Protein 3BT3 (pdb70)

Nearest PDB structures (foldseek):
  3bt3-assembly1_B  TM=1.001E+00  e=2.985E-26  Lachnoclostridium phytofermentans ISDg
  3itw-assembly1_A-2  TM=7.190E-01  e=1.867E-06  Micromonospora sp. ML1
  2zw7-assembly1_B  TM=7.131E-01  e=2.865E-06  Streptomyces verticillus
  3itw-assembly1_B-2  TM=6.360E-01  e=2.535E-06  Micromonospora sp. ML1
  4hc5-assembly2_C  TM=7.474E-01  e=3.311E-05  Sphaerobacter thermophilus DSM 20745

Radius of gyration: 18.25 Å; Cα contacts (8 Å, |Δi|>4): 633; chains: 2; bounding box: 38×46×47 Å

Organism: Lachnoclostridium phytofermentans (strain ATCC 700394 / DSM 18823 / ISDg) (NCBI:txid357809)

Solvent-accessible surface area: 12486 Å² total; per-residue (Å²): 38,183,50,8,59,1,112,23,8,2,4,11,0,38,0,11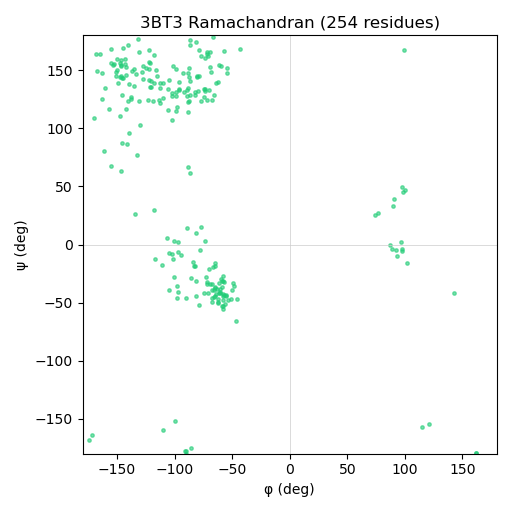1,45,0,41,95,0,12,114,13,0,73,108,14,0,15,7,29,17,82,33,100,43,118,39,147,139,39,81,0,52,62,0,20,0,10,16,33,68,66,120,59,25,124,65,140,113,28,94,0,0,14,0,25,82,20,125,32,41,194,35,35,2,1,9,0,46,3,86,22,0,81,30,0,32,132,56,0,82,113,61,61,43,106,99,13,46,114,42,102,84,30,130,126,34,1,79,3,0,31,0,35,3,40,25,40,0,47,0,46,0,16,44,75,153,39,169,50,6,74,6,112,28,7,2,3,12,0,34,0,127,64,4,67,85,1,14,103,11,0,73,101,15,0,15,8,30,19,76,30,90,42,121,55,154,131,35,111,4,62,60,0,18,0,13,11,29,79,65,122,84,30,126,68,151,94,36,78,0,0,13,0,24,98,22,120,32,45,197,34,37,1,1,10,0,52,1,75,22,0,80,29,0,39,132,52,0,89,119,62,52,43,107,101,19,43,116,42,99,90,30,134,129,34,2,73,2,0,28,0,35,3,52,28,38,0,49,0,39,0,17,42,82,139

Sequence (258 aa):
ERGYVVRENGPVYFTKDMDKTVKWFEEILGWSGDIVARDDEGFGDYGCVFDYPS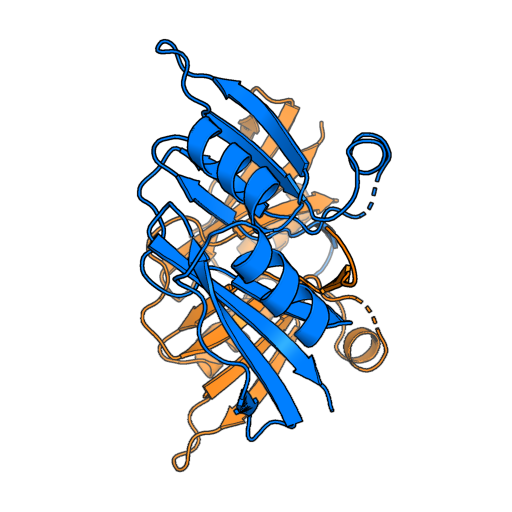EVAVAHPFRGFHLFKGEPIKGVAGFMMIEGIDALHKYVKENGWDQISDIYTQPWGARECSITTTDGCILRFFESIERGYVVRENGPVYFTKDMDKTVKWFEEILGWSGDIVARDDEGFGDYGCVFDYPSEVAVAHPFRGFHLFKGEPIKGVAGFMMIEGIDALHKYVKENGWDQISDIYTQPWGARECSITTTDGCILRFFESI

Secondary structure (DSSP, 8-state):
--S-EEEE-PPEEEES-HHHHHHHHHHTT--EEEEEEE-TTS-EEEEEEESS-TTTTS-----SEEEEESPPPSSEEEEEEEE-HHHHHHHHHHTT---BPPPEEETTTEEEEEEE-TTS-EEEEEEE-/--S-EEEE-PPEEEES-HHHHHHHHHHHS--EEEEEEE-TTS-EEEEEEESS-HHHHH-----SEEEEESPPPSSEEEEEEEE-HHHHHHHHHHTT---BPPPEEETTTEEEEEEE-TT--EEEEEEE-

B-factor: mean 38.3, std 13.59, range [4.79, 99.47]

CATH classification: 3.30.1900.10 (+1 more: 3.30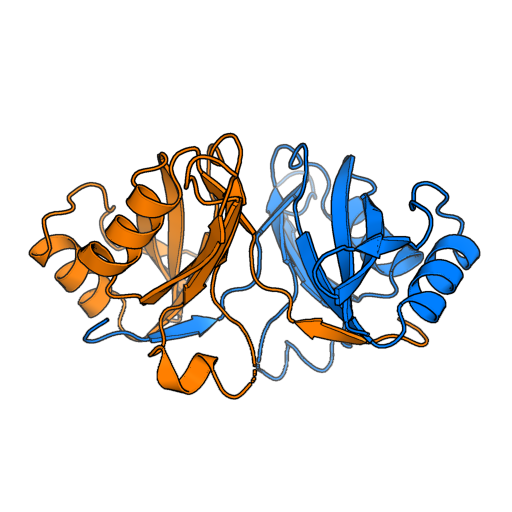.720.110)

Foldseek 3Di:
DPPDDDPDDAFEWEDQAVVVQQVQCCLQQVKHWDADDADPVGGGQWIWIDRDDPVEPVPDPDHTYIYGYDQGDAEAREDDEDDPQVVNVCSNVVSPADQKADWADDPVAWIWIWGQGPRGHIYIYIYGD/DPPDDDQADEFEWEDQAVVQQQCQCCLQQNWHWDQDDADPVGGGAKIWIGRDDPVDVVDDYDHTYIYHYDQGDAEAREEEEDDPVVVRVVRNVVSPDDQKADWDADPVAWIWIWGQGPSGYIYIYIYGD

InterPro domains:
  IPR000335 Bleomycin resistance protein [cd08349] (144-262)
  IPR009057 Homedomain-like superfamily [SSF46689] (7-56)
  IPR009057 Homedomain-like superfamily [SSF46689] (58-109)
  IPR018060 AraC-like, DNA binding HTH domain [PF12833] (30-105)
  IPR018060 AraC-like, DNA binding HTH domain [PS01124] (8-106)
  IPR018060 AraC-like, DNA binding HTH domain [SM00342] (21-104)
  IPR018062 HTH domain AraC-type, conserved site [PS00041] (58-100)
  IPR020449 Transcription regulator HTH, AraC- type, HTH domain [PR00032] (73-88)
  IPR020449 Transcription regulator HTH, AraC- type, HTH domain [PR00032] (88-104)
  IPR029068 Glyoxalase/Bleomycin resistance protein/Dihydroxybiphenyl dioxygenase [SSF54593] (143-262)
  IPR037523 Vicinal oxygen chelate (VOC), core domain [PS51819] (140-263)
  IPR049459 Bleomycin resistance protein domain [PF21629] (143-205)
  IPR050959 Multiple antibiotic resistance protein MarA-like [PTHR47504] (1-138)

Structure (mmCIF, N/CA/C/O backbone):
data_3BT3
#
_entry.id   3BT3
#
_cell.length_a   86.410
_cell.length_b   87.100
_cell.length_c   50.700
_cell.angle_alpha   90.00
_cell.angle_beta   90.00
_cell.angle_gamma   90.00
#
_symmetry.space_group_name_H-M   'P 21 21 2'
#
loop_
_entity.id
_entity.type
_entity.pdbx_description
1 polymer 'Glyoxalase-related enzyme, AraC type'
2 water water
#
loop_
_atom_site.group_PDB
_atom_site.id
_atom_site.type_symbol
_atom_site.label_atom_id
_atom_site.label_alt_id
_atom_site.label_comp_id
_atom_site.label_asym_id
_atom_site.label_entity_id
_atom_site.label_seq_id
_atom_site.pdbx_PDB_ins_code
_atom_site.Cartn_x
_atom_site.Cartn_y
_atom_site.Cartn_z
_atom_site.occupancy
_atom_site.B_iso_or_equiv
_atom_site.auth_seq_id
_atom_site.auth_comp_id
_atom_site.auth_asym_id
_atom_site.auth_atom_id
_atom_site.pdbx_PDB_model_num
ATOM 1 N N . GLU A 1 15 ? 29.270 -10.487 -12.544 1.00 63.03 134 GLU A N 1
ATOM 2 C CA . GLU A 1 15 ? 29.075 -9.988 -13.939 1.00 62.92 134 GLU A CA 1
ATOM 3 C C . GLU A 1 15 ? 29.767 -10.917 -14.916 1.00 63.53 134 GLU A C 1
ATOM 4 O O . GLU A 1 15 ? 30.074 -12.073 -14.600 1.00 65.36 134 GLU A O 1
ATOM 10 N N . ARG A 1 16 ? 30.009 -10.393 -16.109 1.00 61.77 135 ARG A N 1
ATOM 11 C CA . ARG A 1 16 ? 30.699 -11.135 -17.143 1.00 59.11 135 ARG A CA 1
ATOM 12 C C . ARG A 1 16 ? 31.002 -10.141 -18.239 1.00 56.72 135 ARG A C 1
ATOM 13 O O . ARG A 1 16 ? 30.099 -9.657 -18.920 1.00 55.76 135 ARG A O 1
ATOM 21 N N . GLY A 1 17 ? 32.279 -9.812 -18.372 1.00 53.85 136 GLY A N 1
ATOM 22 C CA . GLY A 1 17 ? 32.693 -8.877 -19.392 1.00 50.15 136 GLY A CA 1
ATOM 23 C C . GLY A 1 17 ? 32.863 -7.461 -18.887 1.00 47.97 136 GLY A C 1
ATOM 24 O O . GLY A 1 17 ? 33.312 -6.600 -19.644 1.00 48.66 136 GLY A O 1
ATOM 25 N N . TYR A 1 18 ? 32.519 -7.200 -17.627 1.00 42.96 137 TYR A N 1
ATOM 26 C CA . TYR A 1 18 ? 32.662 -5.845 -17.103 1.00 39.10 137 TYR A CA 1
ATOM 27 C C . TYR A 1 18 ? 32.924 -5.762 -15.596 1.00 37.94 137 TYR A C 1
ATOM 28 O O . TYR A 1 18 ? 32.450 -6.590 -14.823 1.00 37.24 137 TYR A O 1
ATOM 37 N N . VAL A 1 19 ? 33.669 -4.736 -15.190 1.00 36.56 138 VAL A N 1
ATOM 38 C CA . VAL A 1 19 ? 34.001 -4.532 -13.785 1.00 36.28 138 VAL A CA 1
ATOM 39 C C . VAL A 1 19 ? 33.665 -3.123 -13.347 1.00 34.48 138 VAL A C 1
ATOM 40 O O . VAL A 1 19 ? 33.747 -2.184 -14.137 1.00 33.59 138 VAL A O 1
ATOM 44 N N . VAL A 1 20 ? 33.293 -2.976 -12.083 1.00 33.06 139 VAL A N 1
ATOM 45 C CA . VAL A 1 20 ? 32.979 -1.662 -11.557 1.00 32.30 139 VAL A CA 1
ATOM 46 C C . VAL A 1 20 ? 34.281 -1.073 -11.045 1.00 34.02 139 VAL A C 1
ATOM 47 O O . VAL A 1 20 ? 34.873 -1.590 -10.103 1.00 35.74 139 VAL A O 1
ATOM 51 N N . ARG A 1 21 ? 34.741 -0.003 -11.677 1.00 36.15 140 ARG A N 1
ATOM 52 C CA . ARG A 1 21 ? 35.984 0.627 -11.265 1.00 38.37 140 ARG A CA 1
ATOM 53 C C . ARG A 1 21 ? 35.779 1.561 -10.079 1.00 38.37 140 ARG A C 1
ATOM 54 O O . ARG A 1 21 ? 36.562 1.547 -9.129 1.00 39.27 140 ARG A O 1
ATOM 62 N N . GLU A 1 22 ? 34.729 2.373 -10.129 1.00 36.93 141 GLU A N 1
ATOM 63 C CA . GLU A 1 22 ? 34.447 3.304 -9.043 1.00 35.18 141 GLU A CA 1
ATOM 64 C C . GLU A 1 22 ? 32.960 3.402 -8.811 1.00 33.58 141 GLU A C 1
ATOM 65 O O . GLU A 1 22 ? 32.168 3.193 -9.729 1.00 32.50 141 GLU A O 1
ATOM 71 N N . ASN A 1 23 ? 32.581 3.725 -7.580 1.00 31.61 142 ASN A N 1
ATOM 72 C CA . ASN A 1 23 ? 31.177 3.851 -7.245 1.00 31.31 142 ASN A CA 1
ATOM 73 C C . ASN A 1 23 ? 30.957 4.766 -6.062 1.00 30.09 142 ASN A C 1
ATOM 74 O O . ASN A 1 23 ? 30.550 4.317 -5.003 1.00 31.34 142 ASN A O 1
ATOM 79 N N . GLY A 1 24 ? 31.229 6.053 -6.246 1.00 30.46 143 GLY A N 1
ATOM 80 C CA . GLY A 1 24 ? 31.032 7.008 -5.174 1.00 27.40 143 GLY A CA 1
ATOM 81 C C . GLY A 1 24 ? 29.570 7.400 -5.080 1.00 26.72 143 GLY A C 1
ATOM 82 O O . GLY A 1 24 ? 28.890 7.484 -6.098 1.00 27.85 143 GLY A O 1
ATOM 83 N N . PRO A 1 25 ? 29.048 7.636 -3.870 1.00 25.65 144 PRO A N 1
ATOM 84 C CA . PRO A 1 25 ? 27.646 8.021 -3.679 1.00 24.75 144 PRO A CA 1
ATOM 85 C C . PRO A 1 25 ? 27.272 9.335 -4.362 1.00 24.90 144 PRO A C 1
ATOM 86 O O . PRO A 1 25 ? 28.133 10.186 -4.601 1.00 24.90 144 PRO A O 1
ATOM 90 N N . VAL A 1 26 ? 25.988 9.483 -4.689 1.00 23.49 145 VAL A N 1
ATOM 91 C CA . VAL A 1 26 ? 25.496 10.698 -5.331 1.00 25.13 145 VAL A CA 1
ATOM 92 C C . VAL A 1 26 ? 24.861 11.641 -4.316 1.00 26.12 145 VAL A C 1
ATOM 93 O O . VAL A 1 26 ? 24.324 11.204 -3.300 1.00 29.64 145 VAL A O 1
ATOM 97 N N . TYR A 1 27 ? 24.913 12.935 -4.602 1.00 24.67 146 TYR A N 1
ATOM 98 C CA . TYR A 1 27 ? 24.366 13.947 -3.701 1.00 24.74 146 TYR A CA 1
ATOM 99 C C . TYR A 1 27 ? 23.786 15.099 -4.537 1.00 24.98 146 TYR A C 1
ATOM 100 O O . TYR A 1 27 ? 24.461 15.636 -5.410 1.00 26.63 146 TYR A O 1
ATOM 109 N N . PHE A 1 28 ? 22.544 15.483 -4.284 1.00 23.69 147 PHE A N 1
ATOM 110 C CA . PHE A 1 28 ? 21.951 16.557 -5.072 1.00 25.31 147 PHE A CA 1
ATOM 111 C C . PHE A 1 28 ? 21.863 17.889 -4.343 1.00 24.01 147 PHE A C 1
ATOM 112 O O . PHE A 1 28 ? 21.578 17.935 -3.156 1.00 26.45 147 PHE A O 1
ATOM 120 N N . THR A 1 29 ? 22.115 18.976 -5.063 1.00 24.03 148 THR A N 1
ATOM 121 C CA . THR A 1 29 ? 22.073 20.304 -4.459 1.00 26.09 148 THR A CA 1
ATOM 122 C C . THR A 1 29 ? 21.617 21.405 -5.408 1.00 25.72 148 THR A C 1
ATOM 123 O O . THR A 1 29 ? 21.940 21.385 -6.595 1.00 27.13 148 THR A O 1
ATOM 127 N N . LYS A 1 30 ? 20.876 22.369 -4.863 1.00 28.85 149 LYS A N 1
ATOM 128 C CA . LYS A 1 30 ? 20.383 23.517 -5.629 1.00 30.20 149 LYS A CA 1
ATOM 129 C C . LYS A 1 30 ? 21.439 24.625 -5.734 1.00 28.26 149 LYS A C 1
ATOM 130 O O . LYS A 1 30 ? 21.341 25.491 -6.594 1.00 28.81 149 LYS A O 1
ATOM 136 N N . ASP A 1 31 ? 22.437 24.595 -4.851 1.00 27.70 150 ASP A N 1
ATOM 137 C CA . ASP A 1 31 ? 23.518 25.579 -4.865 1.00 27.27 150 ASP A CA 1
ATOM 138 C C . ASP A 1 31 ? 24.826 24.899 -4.434 1.00 25.99 150 ASP A C 1
ATOM 139 O O . ASP A 1 31 ? 25.202 24.902 -3.263 1.00 27.39 150 ASP A O 1
ATOM 144 N N . MET A 1 32 ? 25.515 24.332 -5.418 1.00 27.13 151 MET A N 1
ATOM 145 C CA . MET A 1 32 ? 26.761 23.589 -5.222 1.00 26.01 151 MET A CA 1
ATOM 146 C C . MET A 1 32 ? 27.850 24.296 -4.408 1.00 26.52 151 MET A C 1
ATOM 147 O O . MET A 1 32 ? 28.447 23.694 -3.511 1.00 27.97 151 MET A O 1
ATOM 152 N N . ASP A 1 33 ? 28.122 25.559 -4.720 1.00 26.26 152 ASP A N 1
ATOM 153 C CA . ASP A 1 33 ? 29.130 26.314 -3.993 1.00 26.39 152 ASP A CA 1
ATOM 154 C C . ASP A 1 33 ? 28.887 26.308 -2.489 1.00 28.21 152 ASP A C 1
ATOM 155 O O . ASP A 1 33 ? 29.810 26.050 -1.710 1.00 28.03 152 ASP A O 1
ATOM 160 N N . LYS A 1 34 ? 27.649 26.579 -2.077 1.00 27.98 153 LYS A N 1
ATOM 161 C CA . LYS A 1 34 ? 27.327 26.596 -0.652 1.00 29.18 153 LYS A CA 1
ATOM 162 C C . LYS A 1 34 ? 27.529 25.207 -0.033 1.00 27.92 153 LYS A C 1
ATOM 163 O O . LYS A 1 34 ? 28.004 25.092 1.099 1.00 26.92 153 LYS A O 1
ATOM 169 N N . THR A 1 35 ? 27.170 24.163 -0.782 1.00 25.51 154 THR A N 1
ATOM 170 C CA . THR A 1 35 ? 27.317 22.784 -0.321 1.00 24.91 154 THR A CA 1
ATOM 171 C C . THR A 1 35 ? 28.788 22.440 -0.140 1.00 25.21 154 THR A C 1
ATOM 172 O O . THR A 1 35 ? 29.181 21.849 0.861 1.00 25.92 154 THR A O 1
ATOM 176 N N . VAL A 1 36 ? 29.597 22.836 -1.112 1.00 25.35 155 VAL A N 1
ATOM 177 C CA . VAL A 1 36 ? 31.031 22.589 -1.063 1.00 25.79 155 VAL A CA 1
ATOM 178 C C . VAL A 1 36 ? 31.696 23.347 0.092 1.00 26.95 155 VAL A C 1
ATOM 179 O O . VAL A 1 36 ? 32.617 22.830 0.726 1.00 26.80 155 VAL A O 1
ATOM 183 N N . LYS A 1 37 ? 31.237 24.567 0.360 1.00 27.63 156 LYS A N 1
ATOM 184 C CA . LYS A 1 37 ? 31.813 25.367 1.436 1.00 28.37 156 LYS A CA 1
ATOM 185 C C . LYS A 1 37 ? 31.488 24.718 2.769 1.00 27.50 156 LYS A C 1
ATOM 186 O O . LYS A 1 37 ? 32.290 24.745 3.703 1.00 27.58 156 LYS A O 1
ATOM 192 N N . TRP A 1 38 ? 30.313 24.108 2.841 1.00 26.51 157 TRP A N 1
ATOM 193 C CA . TRP A 1 38 ? 29.891 23.450 4.059 1.00 26.49 157 TRP A CA 1
ATOM 194 C C . TRP A 1 38 ? 30.786 22.232 4.309 1.00 27.64 157 TRP A C 1
ATOM 195 O O . TRP A 1 38 ? 31.327 22.063 5.410 1.00 26.31 157 TRP A O 1
ATOM 206 N N . PHE A 1 39 ? 30.955 21.397 3.286 1.00 24.81 158 PHE A N 1
ATOM 207 C CA . PHE A 1 39 ? 31.790 20.221 3.431 1.00 25.58 158 PHE A CA 1
ATOM 208 C C . PHE A 1 39 ? 33.199 20.618 3.841 1.00 28.49 158 PHE A C 1
ATOM 209 O O . PHE A 1 39 ? 33.885 19.869 4.535 1.00 29.43 158 PHE A O 1
ATOM 217 N N . GLU A 1 40 ? 33.633 21.796 3.402 1.00 31.89 159 GLU A N 1
ATOM 218 C CA . GLU A 1 40 ? 34.972 22.283 3.727 1.00 33.74 159 GLU A CA 1
ATOM 219 C C . GLU A 1 40 ? 35.055 22.862 5.142 1.00 34.01 159 GLU A C 1
ATOM 220 O O . GLU A 1 40 ? 35.917 22.473 5.937 1.00 35.23 159 GLU A O 1
ATOM 226 N N . GLU A 1 41 ? 34.149 23.776 5.459 1.00 34.09 160 GLU A N 1
ATOM 227 C CA . GLU A 1 41 ? 34.162 24.432 6.759 1.00 36.28 160 GLU A CA 1
ATOM 228 C C . GLU A 1 41 ? 33.742 23.600 7.954 1.00 35.49 160 GLU A C 1
ATOM 229 O O . GLU A 1 41 ? 34.268 23.787 9.045 1.00 34.99 160 GLU A O 1
ATOM 235 N N . ILE A 1 42 ? 32.802 22.685 7.762 1.00 34.87 161 ILE A N 1
ATOM 236 C CA . ILE A 1 42 ? 32.325 21.887 8.873 1.00 32.31 161 ILE A CA 1
ATOM 237 C C . ILE A 1 42 ? 32.950 20.508 9.011 1.00 33.91 161 ILE A C 1
ATOM 238 O O . ILE A 1 42 ? 33.329 20.109 10.114 1.00 35.56 161 ILE A O 1
ATOM 243 N N . LEU A 1 43 ? 33.064 19.772 7.913 1.00 32.13 162 LEU A N 1
ATOM 244 C CA . LEU A 1 43 ? 33.637 18.439 7.989 1.00 28.87 162 LEU A CA 1
ATOM 245 C C . LEU A 1 43 ? 35.126 18.395 7.680 1.00 29.18 162 LEU A C 1
ATOM 246 O O . LEU A 1 43 ? 35.770 17.363 7.866 1.00 27.86 162 LEU A O 1
ATOM 251 N N . GLY A 1 44 ? 35.675 19.508 7.201 1.00 27.79 163 GLY A N 1
ATOM 252 C CA . GLY A 1 44 ? 37.091 19.538 6.879 1.00 26.46 163 GLY A CA 1
ATOM 253 C C . GLY A 1 44 ? 37.448 18.785 5.607 1.00 26.70 163 GLY A C 1
ATOM 254 O O . GLY A 1 44 ? 38.576 18.323 5.449 1.00 26.80 163 GLY A O 1
ATOM 255 N N . TRP A 1 45 ? 36.487 18.653 4.700 1.00 24.89 164 TRP A N 1
ATOM 256 C CA . TRP A 1 45 ? 36.715 17.970 3.431 1.00 26.06 164 TRP A CA 1
ATOM 257 C C . TRP A 1 45 ? 37.196 18.956 2.358 1.00 27.13 164 TRP A C 1
ATOM 258 O O . TRP A 1 45 ? 37.345 20.146 2.613 1.00 27.25 164 TRP A O 1
ATOM 269 N N . SER A 1 46 ? 37.435 18.450 1.156 1.00 29.21 165 SER A N 1
ATOM 270 C CA . SER A 1 46 ? 37.873 19.285 0.050 1.00 31.54 165 SER A CA 1
ATOM 271 C C . SER A 1 46 ? 36.884 19.138 -1.087 1.00 33.12 165 SER A C 1
ATOM 272 O O . SER A 1 46 ? 36.174 18.140 -1.171 1.00 34.28 165 SER A O 1
ATOM 275 N N . GLY A 1 47 ? 36.826 20.129 -1.962 1.00 33.46 166 GLY A N 1
ATOM 276 C CA . GLY A 1 47 ? 35.888 20.037 -3.057 1.00 36.25 166 GLY A CA 1
ATOM 277 C C . GLY A 1 47 ? 36.274 20.851 -4.264 1.00 36.50 166 GLY A C 1
ATOM 278 O O . GLY A 1 47 ? 37.177 21.682 -4.210 1.00 35.60 166 GLY A O 1
ATOM 279 N N . ASP A 1 48 ? 35.582 20.605 -5.364 1.00 38.30 167 ASP A N 1
ATOM 280 C CA . ASP A 1 48 ? 35.851 21.328 -6.588 1.00 40.94 167 ASP A CA 1
ATOM 281 C C . ASP A 1 48 ? 34.661 21.222 -7.515 1.00 39.99 167 ASP A C 1
ATOM 282 O O . ASP A 1 48 ? 34.080 20.152 -7.685 1.00 41.14 167 ASP A O 1
ATOM 287 N N . ILE A 1 49 ? 34.289 22.352 -8.096 1.00 39.02 168 ILE A N 1
ATOM 288 C CA . ILE A 1 49 ? 33.172 22.399 -9.015 1.00 37.59 168 ILE A CA 1
ATOM 289 C C . ILE A 1 49 ? 33.743 22.339 -10.426 1.00 37.06 168 ILE A C 1
ATOM 290 O O . ILE A 1 49 ? 34.497 23.209 -10.844 1.00 36.49 168 ILE A O 1
ATOM 295 N N . VAL A 1 50 ? 33.377 21.292 -11.153 1.00 38.02 169 VAL A N 1
ATOM 296 C CA . VAL A 1 50 ? 33.878 21.058 -12.501 1.00 37.57 169 VAL A CA 1
ATOM 297 C C . VAL A 1 50 ? 33.138 21.752 -13.637 1.00 38.09 169 VAL A C 1
ATOM 298 O O . VAL A 1 50 ? 33.732 22.060 -14.669 1.00 39.52 169 VAL A O 1
ATOM 302 N N . ALA A 1 51 ? 31.849 22.007 -13.457 1.00 38.30 170 ALA A N 1
ATOM 303 C CA . ALA A 1 51 ? 31.067 22.659 -14.501 1.00 37.79 170 ALA A CA 1
ATOM 304 C C . ALA A 1 51 ? 29.937 23.512 -13.928 1.00 38.05 170 ALA A C 1
ATOM 305 O O . ALA A 1 51 ? 29.263 23.110 -12.983 1.00 37.46 170 ALA A O 1
ATOM 307 N N . ARG A 1 52 ? 29.730 24.690 -14.510 1.00 38.96 171 ARG A N 1
ATOM 308 C CA . ARG A 1 52 ? 28.675 25.600 -14.060 1.00 41.01 171 ARG A CA 1
ATOM 309 C C . ARG A 1 52 ? 27.638 25.856 -15.158 1.00 41.18 171 ARG A C 1
ATOM 310 O O . ARG A 1 52 ? 27.893 25.585 -16.329 1.00 42.20 171 ARG A O 1
ATOM 318 N N . ASP A 1 53 ? 26.469 26.370 -14.774 1.00 42.82 172 ASP A N 1
ATOM 319 C CA . ASP A 1 53 ? 25.411 26.680 -15.733 1.00 43.03 172 ASP A CA 1
ATOM 320 C C . ASP A 1 53 ? 25.565 28.116 -16.230 1.00 44.83 172 ASP A C 1
ATOM 321 O O . ASP A 1 53 ? 26.508 28.809 -15.854 1.00 43.78 172 ASP A O 1
ATOM 326 N N . ASP A 1 54 ? 24.644 28.568 -17.073 1.00 47.57 173 ASP A N 1
ATOM 327 C CA . ASP A 1 54 ? 24.738 29.919 -17.608 1.00 50.64 173 ASP A CA 1
ATOM 328 C C . ASP A 1 54 ? 24.596 31.004 -16.543 1.00 50.57 173 ASP A C 1
ATOM 329 O O . ASP A 1 54 ? 25.001 32.147 -16.753 1.00 50.31 173 ASP A O 1
ATOM 334 N N . GLU A 1 55 ? 24.048 30.640 -15.390 1.00 50.26 174 GLU A N 1
ATOM 335 C CA . GLU A 1 55 ? 23.863 31.596 -14.311 1.00 49.31 174 GLU A CA 1
ATOM 336 C C . GLU A 1 55 ? 24.978 31.561 -13.259 1.00 48.07 174 GLU A C 1
ATOM 337 O O . GLU A 1 55 ? 24.932 32.293 -12.273 1.00 48.28 174 GLU A O 1
ATOM 343 N N . GLY A 1 56 ? 25.982 30.715 -13.478 1.00 46.29 175 GLY A N 1
ATOM 344 C CA . GLY A 1 56 ? 27.105 30.636 -12.555 1.00 44.31 175 GLY A CA 1
ATOM 345 C C . GLY A 1 56 ? 27.096 29.537 -11.502 1.00 42.89 175 GLY A C 1
ATOM 346 O O . GLY A 1 56 ? 28.059 29.384 -10.753 1.00 43.02 175 GLY A O 1
ATOM 347 N N . PHE A 1 57 ? 26.019 28.765 -11.438 1.00 39.55 176 PHE A N 1
ATOM 348 C CA . PHE A 1 57 ? 25.909 27.694 -10.456 1.00 37.72 176 PHE A CA 1
ATOM 349 C C . PHE A 1 57 ? 26.512 26.380 -10.946 1.00 35.91 176 PHE A C 1
ATOM 350 O O . PHE A 1 57 ? 26.549 26.107 -12.142 1.00 34.78 176 PHE A O 1
ATOM 358 N N . GLY A 1 58 ? 26.986 25.566 -10.015 1.00 33.63 177 GLY A N 1
ATOM 359 C CA . GLY A 1 58 ? 27.579 24.299 -10.395 1.00 32.18 177 GLY A CA 1
ATOM 360 C C . GLY A 1 58 ? 26.588 23.245 -10.844 1.00 31.33 177 GLY A C 1
ATOM 361 O O . GLY A 1 58 ? 25.561 23.053 -10.204 1.00 31.75 177 GLY A O 1
ATOM 362 N N . ASP A 1 59 ? 26.888 22.574 -11.956 1.00 31.36 178 ASP A N 1
ATOM 363 C CA . ASP A 1 59 ? 26.037 21.499 -12.472 1.00 32.26 178 ASP A CA 1
ATOM 364 C C . ASP A 1 59 ? 26.637 20.185 -12.001 1.00 30.84 178 ASP A C 1
ATOM 365 O O . ASP A 1 59 ? 25.926 19.232 -11.704 1.00 32.30 178 ASP A O 1
ATOM 370 N N . TYR A 1 60 ? 27.962 20.145 -11.954 1.00 28.67 179 TYR A N 1
ATOM 371 C CA . TYR A 1 60 ? 28.661 18.948 -11.538 1.00 27.06 179 TYR A CA 1
ATOM 372 C C . TYR A 1 60 ? 29.914 19.273 -10.752 1.00 26.23 179 TYR A C 1
ATOM 373 O O . TYR A 1 60 ? 30.623 20.239 -11.054 1.00 27.31 179 TYR A O 1
ATOM 382 N N . GLY A 1 61 ? 30.181 18.450 -9.747 1.00 22.58 180 GLY A N 1
ATOM 383 C CA . GLY A 1 61 ? 31.353 18.643 -8.924 1.00 22.41 180 GLY A CA 1
ATOM 384 C C . GLY A 1 61 ? 31.476 17.496 -7.947 1.00 23.53 180 GLY A C 1
ATOM 385 O O . GLY A 1 61 ? 30.792 16.479 -8.088 1.00 23.43 180 GLY A O 1
ATOM 386 N N . CYS A 1 62 ? 32.349 17.636 -6.958 1.00 22.87 181 CYS A N 1
ATOM 387 C CA . CYS A 1 62 ? 32.474 16.581 -5.984 1.00 27.43 181 CYS A CA 1
ATOM 388 C C . CYS A 1 62 ? 33.215 17.027 -4.754 1.00 26.94 181 CYS A C 1
ATOM 389 O O . CYS A 1 62 ? 33.866 18.071 -4.753 1.00 28.24 181 CYS A O 1
ATOM 392 N N . VAL A 1 63 ? 33.076 16.237 -3.697 1.00 25.76 182 VAL A N 1
ATOM 393 C CA . VAL A 1 63 ? 33.746 16.493 -2.438 1.00 26.86 182 VAL A CA 1
ATOM 394 C C . VAL A 1 63 ? 34.357 15.178 -1.968 1.00 28.41 182 VAL A C 1
ATOM 395 O O . VAL A 1 63 ? 33.815 14.106 -2.214 1.00 28.76 182 VAL A O 1
ATOM 399 N N . PHE A 1 64 ? 35.500 15.265 -1.306 1.00 30.55 183 PHE A N 1
ATOM 400 C CA . PHE A 1 64 ? 36.186 14.086 -0.819 1.00 32.44 183 PHE A CA 1
ATOM 401 C C . PHE A 1 64 ? 36.886 14.420 0.483 1.00 33.94 183 PHE A C 1
ATOM 402 O O . PHE A 1 64 ? 37.223 15.588 0.735 1.00 30.96 183 PHE A O 1
ATOM 410 N N . ASP A 1 65 ? 37.093 13.394 1.309 1.00 35.20 184 ASP A N 1
ATOM 411 C CA . ASP A 1 65 ? 37.726 13.575 2.605 1.00 38.66 184 ASP A CA 1
ATOM 412 C C . ASP A 1 65 ? 39.225 13.857 2.553 1.00 39.47 184 ASP A C 1
ATOM 413 O O . ASP A 1 65 ? 39.751 14.525 3.433 1.00 39.85 184 ASP A O 1
ATOM 418 N N . TYR A 1 66 ? 39.909 13.370 1.524 1.00 42.35 185 TYR A N 1
ATOM 419 C CA . TYR A 1 66 ? 41.349 13.607 1.388 1.00 46.50 185 TYR A CA 1
ATOM 420 C C . TYR A 1 66 ? 41.665 14.927 0.679 1.00 49.33 185 TYR A C 1
ATOM 421 O O . TYR A 1 66 ? 40.758 15.629 0.240 1.00 46.74 185 TYR A O 1
ATOM 430 N N . PRO A 1 67 ? 42.960 15.288 0.578 1.00 53.58 186 PRO A N 1
ATOM 431 C CA . PRO A 1 67 ? 43.384 16.532 -0.082 1.00 56.23 186 PRO A CA 1
ATOM 432 C C . PRO A 1 67 ? 43.217 16.463 -1.598 1.00 59.39 186 PRO A C 1
ATOM 433 O O . PRO A 1 67 ? 43.074 15.378 -2.161 1.00 58.04 186 PRO A O 1
ATOM 437 N N . SER A 1 68 ? 43.253 17.623 -2.250 1.00 63.91 187 SER A N 1
ATOM 438 C CA . SER A 1 68 ? 43.100 17.711 -3.704 1.00 68.93 187 SER A CA 1
ATOM 439 C C . SER A 1 68 ? 44.166 16.913 -4.456 1.00 71.88 187 SER A C 1
ATOM 440 O O . SER A 1 68 ? 43.911 16.395 -5.547 1.00 71.58 187 SER A O 1
ATOM 443 N N . GLU A 1 69 ? 45.357 16.828 -3.866 1.00 76.07 188 GLU A N 1
ATOM 444 C CA . GLU A 1 69 ? 46.479 16.095 -4.448 1.00 80.38 188 GLU A CA 1
ATOM 445 C C . GLU A 1 69 ? 46.044 14.703 -4.908 1.00 82.20 188 GLU A C 1
ATOM 446 O O . GLU A 1 69 ? 46.526 14.194 -5.924 1.00 83.06 188 GLU A O 1
ATOM 452 N N . VAL A 1 70 ? 45.133 14.092 -4.153 1.00 83.62 189 VAL A N 1
ATOM 453 C CA . VAL A 1 70 ? 44.611 12.771 -4.486 1.00 84.42 189 VAL A CA 1
ATOM 454 C C . VAL A 1 70 ? 43.196 12.934 -5.034 1.00 85.42 189 VAL A C 1
ATOM 455 O O . VAL A 1 70 ? 42.289 13.376 -4.327 1.00 85.65 189 VAL A O 1
ATOM 459 N N . ALA A 1 71 ? 43.030 12.567 -6.298 1.00 86.42 190 ALA A N 1
ATOM 460 C CA . ALA A 1 71 ? 41.766 12.662 -7.026 1.00 87.56 190 ALA A CA 1
ATOM 461 C C . ALA A 1 71 ? 42.240 13.071 -8.406 1.00 88.39 190 ALA A C 1
ATOM 462 O O . ALA A 1 71 ? 41.755 12.583 -9.429 1.00 88.89 190 ALA A O 1
ATOM 464 N N . VAL A 1 72 ? 43.208 13.984 -8.402 1.00 88.86 191 VAL A N 1
ATOM 465 C CA . VAL A 1 72 ? 43.831 14.479 -9.619 1.00 88.56 191 VAL A CA 1
ATOM 466 C C . VAL A 1 72 ? 44.907 13.447 -9.924 1.00 87.98 191 VAL A C 1
ATOM 467 O O . VAL A 1 72 ? 45.453 13.387 -11.024 1.00 88.03 191 VAL A O 1
ATOM 471 N N . ALA A 1 73 ? 45.191 12.632 -8.914 1.00 87.45 192 ALA A N 1
ATOM 472 C CA . ALA A 1 73 ? 46.179 11.571 -9.002 1.00 87.27 192 ALA A CA 1
ATOM 473 C C . ALA A 1 73 ? 45.553 10.308 -8.422 1.00 87.16 192 ALA A C 1
ATOM 474 O O . ALA A 1 73 ? 45.839 9.930 -7.288 1.00 87.71 192 ALA A O 1
ATOM 476 N N . HIS A 1 74 ? 44.687 9.672 -9.205 1.00 87.07 193 HIS A N 1
ATOM 477 C CA . HIS A 1 74 ? 44.004 8.451 -8.782 1.00 87.41 193 HIS A CA 1
ATOM 478 C C . HIS A 1 74 ? 44.938 7.473 -8.071 1.00 86.76 193 HIS A C 1
ATOM 479 O O . HIS A 1 74 ? 44.501 6.663 -7.251 1.00 86.08 193 HIS A O 1
ATOM 486 N N . PRO A 1 77 ? 39.714 4.443 -6.490 1.00 67.37 196 PRO A N 1
ATOM 487 C CA . PRO A 1 77 ? 40.327 5.422 -5.660 1.00 68.02 196 PRO A CA 1
ATOM 488 C C . PRO A 1 77 ? 39.634 6.813 -5.761 1.00 67.66 196 PRO A C 1
ATOM 489 O O . PRO A 1 77 ? 40.276 7.837 -5.929 1.00 67.59 196 PRO A O 1
ATOM 493 N N . PHE A 1 78 ? 38.281 6.785 -5.677 1.00 50.12 197 PHE A N 1
ATOM 494 C CA . PHE A 1 78 ? 37.326 7.949 -5.523 1.00 49.71 197 PHE A CA 1
ATOM 495 C C . PHE A 1 78 ? 36.251 7.377 -4.582 1.00 49.02 197 PHE A C 1
ATOM 496 O O . PHE A 1 78 ? 35.539 6.431 -4.921 1.00 47.79 197 PHE A O 1
ATOM 504 N N . ARG A 1 79 ? 36.161 7.971 -3.424 1.00 48.18 198 ARG A N 1
ATOM 505 C CA . ARG A 1 79 ? 35.229 7.582 -2.376 1.00 46.23 198 ARG A CA 1
ATOM 506 C C . ARG A 1 79 ? 34.508 8.768 -1.735 1.00 43.33 198 ARG A C 1
ATOM 507 O O . ARG A 1 79 ? 34.102 8.698 -0.580 1.00 43.38 198 ARG A O 1
ATOM 515 N N . GLY A 1 80 ? 34.359 9.859 -2.477 1.00 40.22 199 GLY A N 1
ATOM 516 C CA . GLY A 1 80 ? 33.658 11.010 -1.937 1.00 37.39 199 GLY A CA 1
ATOM 517 C C . GLY A 1 80 ? 32.232 11.033 -2.460 1.00 33.58 199 GLY A C 1
ATOM 518 O O . GLY A 1 80 ? 31.657 9.982 -2.747 1.00 34.93 199 GLY A O 1
ATOM 519 N N . PHE A 1 81 ? 31.652 12.222 -2.571 1.00 30.13 200 PHE A N 1
ATOM 520 C CA . PHE A 1 81 ? 30.297 12.360 -3.102 1.00 28.35 200 PHE A CA 1
ATOM 521 C C . PHE A 1 81 ? 30.346 13.075 -4.445 1.00 26.83 200 PHE A C 1
ATOM 522 O O . PHE A 1 81 ? 31.117 14.018 -4.624 1.00 26.35 200 PHE A O 1
ATOM 530 N N . HIS A 1 82 ? 29.548 12.609 -5.397 1.00 26.43 201 HIS A N 1
ATOM 531 C CA . HIS A 1 82 ? 29.455 13.271 -6.691 1.00 25.43 201 HIS A CA 1
ATOM 532 C C . HIS A 1 82 ? 28.345 14.279 -6.432 1.00 24.53 201 HIS A C 1
ATOM 533 O O . HIS A 1 82 ? 27.341 13.927 -5.825 1.00 24.68 201 HIS A O 1
ATOM 540 N N . LEU A 1 83 ? 28.527 15.521 -6.862 1.00 25.17 202 LEU A N 1
ATOM 541 C CA . LEU A 1 83 ? 27.506 16.549 -6.659 1.00 24.77 202 LEU A CA 1
ATOM 542 C C . LEU A 1 83 ? 26.848 16.929 -7.986 1.00 26.09 202 LEU A C 1
ATOM 543 O O . LEU A 1 83 ? 27.537 17.281 -8.949 1.00 24.42 202 LEU A O 1
ATOM 548 N N . PHE A 1 84 ? 25.518 16.850 -8.018 1.00 25.86 203 PHE A N 1
ATOM 549 C CA . PHE A 1 84 ? 24.707 17.181 -9.190 1.00 25.71 203 PHE A CA 1
ATOM 550 C C . PHE A 1 84 ? 23.671 18.242 -8.804 1.00 28.82 203 PHE A C 1
ATOM 551 O O . PHE A 1 84 ? 23.235 18.301 -7.653 1.00 29.05 203 PHE A O 1
ATOM 559 N N . LYS A 1 85 ? 23.264 19.065 -9.769 1.00 30.15 204 LYS A N 1
ATOM 560 C CA . LYS A 1 85 ? 22.258 20.093 -9.513 1.00 31.64 204 LYS A CA 1
ATOM 561 C C . LYS A 1 85 ? 20.896 19.411 -9.386 1.00 32.24 204 LYS A C 1
ATOM 562 O O . LYS A 1 85 ? 20.538 18.572 -10.214 1.00 31.58 204 LYS A O 1
ATOM 568 N N . GLY A 1 86 ? 20.143 19.762 -8.346 1.00 31.87 205 GLY A N 1
ATOM 569 C CA . GLY A 1 86 ? 18.830 19.173 -8.158 1.00 33.30 205 GLY A CA 1
ATOM 570 C C . GLY A 1 86 ? 18.292 19.327 -6.750 1.00 34.74 205 GLY A C 1
ATOM 571 O O . GLY A 1 86 ? 18.946 19.915 -5.891 1.00 36.30 205 GLY A O 1
ATOM 572 N N . GLU A 1 87 ? 17.095 18.802 -6.508 1.00 34.98 206 GLU A N 1
ATOM 573 C CA . GLU A 1 87 ? 16.492 18.878 -5.183 1.00 35.87 206 GLU A CA 1
ATOM 574 C C . GLU A 1 87 ? 17.297 18.054 -4.185 1.00 34.34 206 GLU A C 1
ATOM 575 O O . GLU A 1 87 ? 17.578 16.879 -4.419 1.00 33.36 206 GLU A O 1
ATOM 581 N N . PRO A 1 88 ? 17.671 18.661 -3.052 1.00 33.51 207 PRO A N 1
ATOM 582 C CA . PRO A 1 88 ? 18.445 17.951 -2.033 1.00 33.44 207 PRO A CA 1
ATOM 583 C C . PRO A 1 88 ? 17.735 16.661 -1.629 1.00 32.49 207 PRO A C 1
ATOM 584 O O . PRO A 1 88 ? 16.511 16.566 -1.705 1.00 32.50 207 PRO A O 1
ATOM 588 N N . ILE A 1 89 ? 18.500 15.669 -1.196 1.00 32.09 208 ILE A N 1
ATOM 589 C CA . ILE A 1 89 ? 17.904 14.418 -0.756 1.00 29.00 208 ILE A CA 1
ATOM 590 C C . ILE A 1 89 ? 17.259 14.620 0.612 1.00 29.65 208 ILE A C 1
ATOM 591 O O . ILE A 1 89 ? 17.852 15.235 1.499 1.00 28.04 208 ILE A O 1
ATOM 596 N N . LYS A 1 90 ? 16.038 14.119 0.768 1.00 31.61 209 LYS A N 1
ATOM 597 C CA . LYS A 1 90 ? 15.324 14.203 2.041 1.00 34.25 209 LYS A CA 1
ATOM 598 C C . LYS A 1 90 ? 15.523 12.854 2.710 1.00 33.13 209 LYS A C 1
ATOM 599 O O . LYS A 1 90 ? 15.056 11.833 2.216 1.00 35.10 209 LYS A O 1
ATOM 605 N N . GLY A 1 91 ? 16.227 12.847 3.830 1.00 32.96 210 GLY A N 1
ATOM 606 C CA . GLY A 1 91 ? 16.495 11.599 4.518 1.00 29.73 210 GLY A CA 1
ATOM 607 C C . GLY A 1 91 ? 17.987 11.310 4.489 1.00 29.18 210 GLY A C 1
ATOM 608 O O . GLY A 1 91 ? 18.801 12.227 4.330 1.00 30.66 210 GLY A O 1
ATOM 609 N N . VAL A 1 92 ? 18.342 10.038 4.629 1.00 26.28 211 VAL A N 1
ATOM 610 C CA . VAL A 1 92 ? 19.732 9.608 4.638 1.00 25.58 211 VAL A CA 1
ATOM 611 C C . VAL A 1 92 ? 20.387 9.619 3.261 1.00 26.70 211 VAL A C 1
ATOM 612 O O . VAL A 1 92 ? 19.885 9.014 2.315 1.00 28.43 211 VAL A O 1
ATOM 616 N N . ALA A 1 93 ? 21.525 10.297 3.166 1.00 26.09 212 ALA A N 1
ATOM 617 C CA . ALA A 1 93 ? 22.260 10.399 1.913 1.00 26.36 212 ALA A CA 1
ATOM 618 C C . ALA A 1 93 ? 23.633 9.753 1.998 1.00 27.17 212 ALA A C 1
ATOM 619 O O . ALA A 1 93 ? 24.290 9.569 0.984 1.00 30.05 212 ALA A O 1
ATOM 621 N N . GLY A 1 94 ? 24.072 9.427 3.209 1.00 27.69 213 GLY A N 1
ATOM 622 C CA . GLY A 1 94 ? 25.381 8.825 3.392 1.00 26.77 213 GLY A CA 1
ATOM 623 C C . GLY A 1 94 ? 25.463 7.913 4.604 1.00 27.00 213 GLY A C 1
ATOM 624 O O . GLY A 1 94 ? 24.842 8.161 5.639 1.00 25.28 213 GLY A O 1
ATOM 625 N N . PHE A 1 95 ? 26.247 6.851 4.470 1.00 27.80 214 PHE A N 1
ATOM 626 C CA . PHE A 1 95 ? 26.418 5.864 5.525 1.00 29.41 214 PHE A CA 1
ATOM 627 C C . PHE A 1 95 ? 27.879 5.467 5.492 1.00 29.72 214 PHE A C 1
ATOM 628 O O . PHE A 1 95 ? 28.241 4.496 4.841 1.00 30.17 214 PHE A O 1
ATOM 636 N N . MET A 1 96 ? 28.727 6.210 6.188 1.00 30.77 215 MET A N 1
ATOM 637 C CA . MET A 1 96 ? 30.146 5.910 6.131 1.00 32.36 215 MET A CA 1
ATOM 638 C C . MET A 1 96 ? 30.861 5.506 7.415 1.00 32.50 215 MET A C 1
ATOM 639 O O . MET A 1 96 ? 30.627 6.055 8.489 1.00 34.61 215 MET A O 1
ATOM 644 N N . MET A 1 97 ? 31.730 4.512 7.272 1.00 32.99 216 MET A N 1
ATOM 645 C CA . MET A 1 97 ? 32.520 3.987 8.372 1.00 33.26 216 MET A CA 1
ATOM 646 C C . MET A 1 97 ? 33.733 4.890 8.557 1.00 33.94 216 MET A C 1
ATOM 647 O O . MET A 1 97 ? 34.444 5.184 7.591 1.00 33.66 216 MET A O 1
ATOM 652 N N . ILE A 1 98 ? 33.964 5.338 9.788 1.00 33.68 217 ILE A N 1
ATOM 653 C CA . ILE A 1 98 ? 35.108 6.190 10.059 1.00 35.62 217 ILE A CA 1
ATOM 654 C C . ILE A 1 98 ? 35.913 5.751 11.268 1.00 37.01 217 ILE A C 1
ATOM 655 O O . ILE A 1 98 ? 35.568 4.802 11.973 1.00 36.82 217 ILE A O 1
ATOM 660 N N . GLU A 1 99 ? 37.000 6.469 11.500 1.00 38.43 218 GLU A N 1
ATOM 661 C CA . GLU A 1 99 ? 37.868 6.192 12.621 1.00 38.19 218 GLU A CA 1
ATOM 662 C C . GLU A 1 99 ? 38.105 7.530 13.302 1.00 35.91 218 GLU A C 1
ATOM 663 O O . GLU A 1 99 ? 38.548 8.483 12.670 1.00 34.43 218 GLU A O 1
ATOM 669 N N . GLY A 1 100 ? 37.784 7.601 14.588 1.00 34.16 219 GLY A N 1
ATOM 670 C CA . GLY A 1 100 ? 37.948 8.839 15.329 1.00 32.41 219 GLY A CA 1
ATOM 671 C C . GLY A 1 100 ? 36.616 9.557 15.385 1.00 31.77 219 GLY A C 1
ATOM 672 O O . GLY A 1 100 ? 36.524 10.747 15.079 1.00 32.96 219 GLY A O 1
ATOM 673 N N . ILE A 1 101 ? 35.575 8.825 15.772 1.00 30.52 220 ILE A N 1
ATOM 674 C CA . ILE A 1 101 ? 34.234 9.381 15.847 1.00 30.04 220 ILE A CA 1
ATOM 675 C C . ILE A 1 101 ? 34.142 10.537 16.844 1.00 30.97 220 ILE A C 1
ATOM 676 O O . ILE A 1 101 ? 33.375 11.478 16.642 1.00 31.41 220 ILE A O 1
ATOM 681 N N . ASP A 1 102 ? 34.922 10.474 17.915 1.00 30.43 221 ASP A N 1
ATOM 682 C CA . ASP A 1 102 ? 34.904 11.542 18.909 1.00 31.89 221 ASP A CA 1
ATOM 683 C C . ASP A 1 102 ? 35.550 12.788 18.319 1.00 31.81 221 ASP A C 1
ATOM 684 O O . ASP A 1 102 ? 35.069 13.897 18.514 1.00 30.83 221 ASP A O 1
ATOM 689 N N . ALA A 1 103 ? 36.648 12.595 17.597 1.00 31.14 222 ALA A N 1
ATOM 690 C CA . ALA A 1 103 ? 37.336 13.709 16.969 1.00 31.81 222 ALA A CA 1
ATOM 691 C C . ALA A 1 103 ? 36.391 14.380 15.969 1.00 31.63 222 ALA A C 1
ATOM 692 O O . ALA A 1 103 ? 36.337 15.604 15.896 1.00 31.79 222 ALA A O 1
ATOM 694 N N . LEU A 1 104 ? 35.642 13.588 15.205 1.00 30.90 223 LEU A N 1
ATOM 695 C CA . LEU A 1 104 ? 34.716 14.167 14.236 1.00 31.69 223 LEU A CA 1
ATOM 696 C C . LEU A 1 104 ? 33.692 15.077 14.902 1.00 32.01 223 LEU A C 1
ATOM 697 O O . LEU A 1 104 ? 33.521 16.228 14.507 1.00 33.22 223 LEU A O 1
ATOM 702 N N . HIS A 1 105 ? 33.012 14.552 15.912 1.00 31.80 224 HIS A N 1
ATOM 703 C CA . HIS A 1 105 ? 31.989 15.307 16.616 1.00 31.34 224 HIS A CA 1
ATOM 704 C C . HIS A 1 105 ? 32.521 16.631 17.161 1.00 32.28 224 HIS A C 1
ATOM 705 O O . HIS A 1 105 ? 31.867 17.677 17.053 1.00 31.07 224 HIS A O 1
ATOM 712 N N . LYS A 1 106 ? 33.717 16.577 17.735 1.00 32.37 225 LYS A N 1
ATOM 713 C CA . LYS A 1 106 ? 34.352 17.755 18.300 1.00 35.17 225 LYS A CA 1
ATOM 714 C C . LYS A 1 106 ? 34.720 18.751 17.198 1.00 36.52 225 LYS A C 1
ATOM 715 O O . LYS A 1 106 ? 34.571 19.968 17.370 1.00 36.54 225 LYS A O 1
ATOM 721 N N . TYR A 1 107 ? 35.192 18.234 16.066 1.00 33.35 226 TYR A N 1
ATOM 722 C CA . TYR A 1 107 ? 35.564 19.092 14.946 1.00 32.58 226 TYR A CA 1
ATOM 723 C C . TYR A 1 107 ? 34.344 19.858 14.439 1.00 31.53 226 TYR A C 1
ATOM 724 O O . TYR A 1 107 ? 34.387 21.074 14.275 1.00 30.56 226 TYR A O 1
ATOM 733 N N . VAL A 1 108 ? 33.260 19.128 14.190 1.00 31.17 227 VAL A N 1
ATOM 734 C CA . VAL A 1 108 ? 32.022 19.725 13.715 1.00 31.00 227 VAL A CA 1
ATOM 735 C C . VAL A 1 108 ? 31.553 20.778 14.719 1.00 34.27 227 VAL A C 1
ATOM 736 O O . VAL A 1 108 ? 31.344 21.941 14.360 1.00 34.13 227 VAL A O 1
ATOM 740 N N . LYS A 1 109 ? 31.393 20.374 15.978 1.00 36.37 228 LYS A N 1
ATOM 741 C CA . LYS A 1 109 ? 30.957 21.314 17.008 1.00 38.61 228 LYS A CA 1
ATOM 742 C C . LYS A 1 109 ? 31.888 22.519 17.076 1.00 38.77 228 LYS A C 1
ATOM 743 O O . LYS A 1 109 ? 31.439 23.659 17.150 1.00 37.07 228 LYS A O 1
ATOM 749 N N . GLU A 1 110 ? 33.189 22.259 17.039 1.00 41.02 229 GLU A N 1
ATOM 750 C CA . GLU A 1 110 ? 34.174 23.327 17.102 1.00 43.70 229 GLU A CA 1
ATOM 751 C C . GLU A 1 110 ? 34.025 24.302 15.953 1.00 43.85 229 GLU A C 1
ATOM 752 O O . GLU A 1 110 ? 34.346 25.486 16.098 1.00 44.29 229 GLU A O 1
ATOM 758 N N . ASN A 1 111 ? 33.543 23.816 14.813 1.00 41.97 230 ASN A N 1
ATOM 759 C CA . ASN A 1 111 ? 33.374 24.691 13.666 1.00 42.22 230 ASN A CA 1
ATOM 760 C C . ASN A 1 111 ? 32.021 25.383 13.600 1.00 41.75 230 ASN A C 1
ATOM 761 O O . ASN A 1 111 ? 31.653 25.944 12.571 1.00 42.39 230 ASN A O 1
ATOM 766 N N . GLY A 1 112 ? 31.287 25.339 14.707 1.00 40.65 231 GLY A N 1
ATOM 767 C CA . GLY A 1 112 ? 30.013 26.028 14.779 1.00 39.74 231 GLY A CA 1
ATOM 768 C C . GLY A 1 112 ? 28.746 25.354 14.308 1.00 39.58 231 GLY A C 1
ATOM 769 O O . GLY A 1 112 ? 27.675 25.954 14.381 1.00 40.17 231 GLY A O 1
ATOM 770 N N . TRP A 1 113 ? 28.840 24.121 13.829 1.00 37.23 232 TRP A N 1
ATOM 771 C CA . TRP A 1 113 ? 27.646 23.433 13.373 1.00 35.34 232 TRP A CA 1
ATOM 772 C C . TRP A 1 113 ? 27.012 22.700 14.562 1.00 37.83 232 TRP A C 1
ATOM 773 O O . TRP A 1 113 ? 27.661 21.876 15.211 1.00 38.67 232 TRP A O 1
ATOM 784 N N . ASP A 1 114 ? 25.751 23.013 14.853 1.00 37.70 233 ASP A N 1
ATOM 785 C CA . ASP A 1 114 ? 25.060 22.397 15.978 1.00 38.89 233 ASP A CA 1
ATOM 786 C C . ASP A 1 114 ? 24.083 21.293 15.629 1.00 37.32 233 ASP A C 1
ATOM 787 O O . ASP A 1 114 ? 23.572 20.621 16.523 1.00 35.84 233 ASP A O 1
ATOM 792 N N . GLN A 1 115 ? 23.823 21.104 14.338 1.00 34.86 234 GLN A N 1
ATOM 793 C CA . GLN A 1 115 ? 22.905 20.065 13.903 1.00 33.24 234 GLN A CA 1
ATOM 794 C C . GLN A 1 115 ? 23.646 18.746 13.690 1.00 32.63 234 GLN A C 1
ATOM 795 O O . GLN A 1 115 ? 23.775 18.247 12.567 1.00 33.04 234 GLN A O 1
ATOM 801 N N . ILE A 1 116 ? 24.139 18.205 14.795 1.00 31.18 235 ILE A N 1
ATOM 802 C CA . ILE A 1 116 ? 24.866 16.945 14.838 1.00 30.70 235 ILE A CA 1
ATOM 803 C C . ILE A 1 116 ? 24.320 16.240 16.080 1.00 31.86 235 ILE A C 1
ATOM 804 O O . ILE A 1 116 ? 24.320 16.809 17.165 1.00 32.16 235 ILE A O 1
ATOM 809 N N . SER A 1 117 ? 23.832 15.019 15.920 1.00 31.91 236 SER A N 1
ATOM 810 C CA . SER A 1 117 ? 23.290 14.270 17.047 1.00 31.61 236 SER A CA 1
ATOM 811 C C . SER A 1 117 ? 24.429 13.833 17.954 1.00 31.03 236 SER A C 1
ATOM 812 O O . SER A 1 117 ? 25.594 13.901 17.569 1.00 30.04 236 SER A O 1
ATOM 815 N N . ASP A 1 118 ? 24.095 13.394 19.161 1.00 31.27 237 ASP A N 1
ATOM 816 C CA . ASP A 1 118 ? 25.116 12.914 20.082 1.00 33.26 237 ASP A CA 1
ATOM 817 C C . ASP A 1 118 ? 25.587 11.545 19.595 1.00 33.00 237 ASP A C 1
ATOM 818 O O . ASP A 1 118 ? 24.910 10.892 18.804 1.00 32.31 237 ASP A O 1
ATOM 823 N N . ILE A 1 119 ? 26.761 11.126 20.051 1.00 34.05 238 ILE A N 1
ATOM 824 C CA . ILE A 1 119 ? 27.303 9.822 19.691 1.00 33.03 238 ILE A CA 1
ATOM 825 C C . ILE A 1 119 ? 26.632 8.761 20.567 1.00 34.46 238 ILE A C 1
ATOM 826 O O . ILE A 1 119 ? 26.539 8.917 21.782 1.00 33.95 238 ILE A O 1
ATOM 831 N N . TYR A 1 120 ? 26.159 7.683 19.956 1.00 35.86 239 TYR A N 1
ATOM 832 C CA . TYR A 1 120 ? 25.506 6.628 20.722 1.00 37.52 239 TYR A CA 1
ATOM 833 C C . TYR A 1 120 ? 25.838 5.248 20.165 1.00 37.22 239 TYR A C 1
ATOM 834 O O . TYR A 1 120 ? 26.250 5.117 19.015 1.00 36.05 239 TYR A O 1
ATOM 843 N N . THR A 1 121 ? 25.658 4.222 20.987 1.00 36.90 240 THR A N 1
ATOM 844 C CA . THR A 1 121 ? 25.983 2.861 20.585 1.00 37.17 240 THR A CA 1
ATOM 845 C C . THR A 1 121 ? 24.843 2.097 19.905 1.00 38.10 240 THR A C 1
ATOM 846 O O . THR A 1 121 ? 23.728 2.013 20.420 1.00 36.74 240 THR A O 1
ATOM 850 N N . GLN A 1 122 ? 25.139 1.546 18.733 1.00 38.84 241 GLN A N 1
ATOM 851 C CA . GLN A 1 122 ? 24.163 0.779 17.965 1.00 39.69 241 GLN A CA 1
ATOM 852 C C . GLN A 1 122 ? 24.182 -0.696 18.363 1.00 39.91 241 GLN A C 1
ATOM 853 O O . GLN A 1 122 ? 25.229 -1.249 18.700 1.00 38.62 241 GLN A O 1
ATOM 859 N N . PRO A 1 123 ? 23.017 -1.360 18.307 1.00 41.20 242 PRO A N 1
ATOM 860 C CA . PRO A 1 123 ? 22.949 -2.778 18.674 1.00 40.42 242 PRO A CA 1
ATOM 861 C C . PRO A 1 123 ? 23.903 -3.609 17.843 1.00 39.77 242 PRO A C 1
ATOM 862 O O . PRO A 1 123 ? 24.437 -4.601 18.327 1.00 40.22 242 PRO A O 1
ATOM 866 N N . TRP A 1 124 ? 24.129 -3.198 16.596 1.00 38.96 243 TRP A N 1
ATOM 867 C CA . TRP A 1 1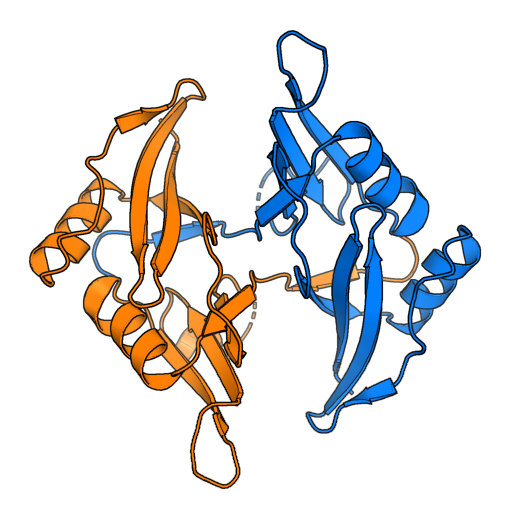24 ? 25.012 -3.959 15.719 1.00 37.15 243 TRP A CA 1
ATOM 868 C C . TRP A 1 124 ? 26.506 -3.812 15.930 1.00 37.22 243 TRP A C 1
ATOM 869 O O . TRP A 1 124 ? 27.286 -4.190 15.060 1.00 39.39 243 TRP A O 1
ATOM 880 N N . GLY A 1 125 ? 26.912 -3.264 17.070 1.00 36.30 244 GLY A N 1
ATOM 881 C CA . GLY A 1 125 ? 28.334 -3.156 17.357 1.00 36.30 244 GLY A CA 1
ATOM 882 C C . GLY A 1 125 ? 29.130 -1.934 16.927 1.00 37.80 244 GLY A C 1
ATOM 883 O O . GLY A 1 125 ? 30.323 -2.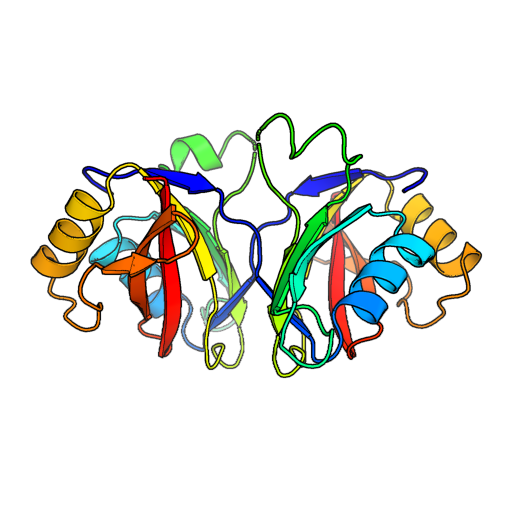051 16.609 1.00 38.80 244 GLY A O 1
ATOM 884 N N . ALA A 1 126 ? 28.506 -0.761 16.921 1.00 35.25 245 ALA A N 1
ATOM 885 C CA . ALA A 1 126 ? 29.230 0.445 16.540 1.00 33.57 245 ALA A CA 1
ATOM 886 C C . ALA A 1 126 ? 28.674 1.707 17.181 1.00 33.10 245 ALA A C 1
ATOM 887 O O . ALA A 1 126 ? 27.503 1.780 17.564 1.00 32.09 245 ALA A O 1
ATOM 889 N N . ARG A 1 127 ? 29.532 2.708 17.312 1.00 32.83 246 ARG A N 1
ATOM 890 C CA . ARG A 1 127 ? 29.088 3.972 17.858 1.00 32.19 246 ARG A CA 1
ATOM 891 C C . ARG A 1 127 ? 28.777 4.833 16.640 1.00 32.86 246 ARG A C 1
ATOM 892 O O . ARG A 1 127 ? 29.484 4.784 15.635 1.00 31.06 246 ARG A O 1
ATOM 900 N N . GLU A 1 128 ? 27.701 5.601 16.708 1.00 33.82 247 GLU A N 1
ATOM 901 C CA . GLU A 1 128 ? 27.351 6.430 15.580 1.00 35.46 247 GLU A CA 1
ATOM 902 C C . GLU A 1 128 ? 26.743 7.764 15.976 1.00 34.93 247 GLU A C 1
ATOM 903 O O . GLU A 1 128 ? 26.427 8.007 17.139 1.00 33.51 247 GLU A O 1
ATOM 909 N N . CYS A 1 129 ? 26.631 8.635 14.983 1.00 34.02 248 CYS A N 1
ATOM 910 C CA . CYS A 1 129 ? 26.023 9.942 15.141 1.00 34.10 248 CYS A CA 1
ATOM 911 C C . CYS A 1 129 ? 25.718 10.390 13.723 1.00 32.05 248 CYS A C 1
ATOM 912 O O . CYS A 1 129 ? 26.422 10.018 12.785 1.00 31.68 248 CYS A O 1
ATOM 915 N N . SER A 1 130 ? 24.649 11.153 13.559 1.00 29.81 249 SER A N 1
ATOM 916 C CA . SER A 1 130 ? 24.297 11.631 12.240 1.00 28.42 249 SER A CA 1
ATOM 917 C C . SER A 1 130 ? 24.385 13.152 12.193 1.00 28.27 249 SER A C 1
ATOM 918 O O . SER A 1 130 ? 24.204 13.833 13.200 1.00 28.66 249 SER A O 1
ATOM 921 N N . ILE A 1 131 ? 24.695 13.674 11.014 1.00 28.30 250 ILE A N 1
ATOM 922 C CA . ILE A 1 131 ? 24.838 15.105 10.822 1.00 27.93 250 ILE A CA 1
ATOM 923 C C . ILE A 1 131 ? 23.865 15.539 9.748 1.00 29.08 250 ILE A C 1
ATOM 924 O O . ILE A 1 131 ? 23.647 14.818 8.782 1.00 30.76 250 ILE A O 1
ATOM 929 N N . THR A 1 132 ? 23.269 16.709 9.932 1.00 28.42 251 THR A N 1
ATOM 930 C CA . THR A 1 132 ? 22.352 17.255 8.951 1.00 27.57 251 THR A CA 1
ATOM 931 C C . THR A 1 132 ? 23.188 18.258 8.165 1.00 28.63 251 THR A C 1
ATOM 932 O O . THR A 1 132 ? 23.838 19.111 8.765 1.00 28.63 251 THR A O 1
ATOM 936 N N . THR A 1 133 ? 23.189 18.154 6.837 1.00 27.64 252 THR A N 1
ATOM 937 C CA . THR A 1 133 ? 23.985 19.069 6.022 1.00 27.86 252 THR A CA 1
ATOM 938 C C . THR A 1 133 ? 23.273 20.387 5.815 1.00 27.70 252 THR A C 1
ATOM 939 O O . THR A 1 133 ? 22.118 20.543 6.209 1.00 26.57 252 THR A O 1
ATOM 943 N N . THR A 1 134 ? 23.968 21.326 5.179 1.00 29.53 253 THR A N 1
ATOM 944 C CA . THR A 1 134 ? 23.410 22.648 4.900 1.00 31.75 253 THR A CA 1
ATOM 945 C C . THR A 1 134 ? 22.246 22.515 3.931 1.00 32.39 253 THR A C 1
ATOM 946 O O . THR A 1 134 ? 21.451 23.433 3.785 1.00 33.81 253 THR A O 1
ATOM 950 N N . ASP A 1 135 ? 22.154 21.365 3.271 1.00 32.64 254 ASP A N 1
ATOM 951 C CA . ASP A 1 135 ? 21.091 21.129 2.305 1.00 32.66 254 ASP A CA 1
ATOM 952 C C . ASP A 1 135 ? 19.924 20.354 2.893 1.00 32.27 254 ASP A C 1
ATOM 953 O O . ASP A 1 135 ? 18.909 20.169 2.233 1.00 31.02 254 ASP A O 1
ATOM 958 N N . GLY A 1 136 ? 20.078 19.886 4.128 1.00 32.64 255 GLY A N 1
ATOM 959 C CA . GLY A 1 136 ? 19.011 19.136 4.763 1.00 32.30 255 GLY A CA 1
ATOM 960 C C . GLY A 1 136 ? 19.158 17.620 4.809 1.00 32.06 255 GLY A C 1
ATOM 961 O O . GLY A 1 136 ? 18.452 16.977 5.578 1.00 32.52 255 GLY A O 1
ATOM 962 N N . CYS A 1 137 ? 20.053 17.041 4.010 1.00 30.18 256 CYS A N 1
ATOM 963 C CA . CYS A 1 137 ? 20.233 15.589 4.015 1.00 30.92 256 CYS A CA 1
ATOM 964 C C . CYS A 1 137 ? 20.894 15.151 5.298 1.00 29.47 256 CYS A C 1
ATOM 965 O O . CYS A 1 137 ? 21.535 15.948 5.994 1.00 28.69 256 CYS A O 1
ATOM 968 N N . ILE A 1 138 ? 20.765 13.858 5.568 1.00 27.22 257 ILE A N 1
ATOM 969 C CA . ILE A 1 138 ? 21.345 13.242 6.743 1.00 24.90 257 ILE A CA 1
ATOM 970 C C . ILE A 1 138 ? 22.564 12.411 6.371 1.00 24.25 257 ILE A C 1
ATOM 971 O O . ILE A 1 138 ? 22.530 11.633 5.413 1.00 24.56 257 ILE A O 1
ATOM 976 N N . LEU A 1 139 ? 23.638 12.575 7.132 1.00 23.91 258 LEU A N 1
ATOM 977 C CA . LEU A 1 139 ? 24.841 11.790 6.913 1.00 23.42 258 LEU A CA 1
ATOM 978 C C . LEU A 1 139 ? 25.082 10.991 8.179 1.00 24.28 258 LEU A C 1
ATOM 979 O O . LEU A 1 139 ? 25.189 11.560 9.273 1.00 21.14 258 LEU A O 1
ATOM 984 N N . ARG A 1 140 ? 25.168 9.675 8.030 1.00 24.18 259 ARG A N 1
ATOM 985 C CA . ARG A 1 140 ? 25.415 8.803 9.170 1.00 24.08 259 ARG A CA 1
ATOM 986 C C . ARG A 1 140 ? 26.887 8.416 9.239 1.00 25.17 259 ARG A C 1
ATOM 987 O O . ARG A 1 140 ? 27.490 8.013 8.249 1.00 25.92 259 ARG A O 1
ATOM 995 N N . PHE A 1 141 ? 27.468 8.563 10.419 1.00 26.04 260 PHE A N 1
ATOM 996 C CA . PHE A 1 141 ? 28.867 8.220 10.629 1.00 28.04 260 PHE A CA 1
ATOM 997 C C . PHE A 1 141 ? 28.926 7.153 11.715 1.00 29.70 260 PHE A C 1
ATOM 998 O O . PHE A 1 141 ? 28.229 7.251 12.730 1.00 30.43 260 PHE A O 1
ATOM 1006 N N . PHE A 1 142 ? 29.729 6.118 11.510 1.00 29.40 261 PHE A N 1
ATOM 1007 C CA . PHE A 1 142 ? 29.825 5.089 12.529 1.00 31.75 261 PHE A CA 1
ATOM 1008 C C . PHE A 1 142 ? 31.226 4.541 12.649 1.00 34.11 261 PHE A C 1
ATOM 1009 O O . PHE A 1 142 ? 32.022 4.621 11.712 1.00 35.98 261 PHE A O 1
ATOM 1017 N N . GLU A 1 143 ? 31.523 4.011 13.829 1.00 36.57 262 GLU A N 1
ATOM 1018 C CA . GLU A 1 143 ? 32.816 3.406 14.120 1.00 38.85 262 GLU A CA 1
ATOM 1019 C C . GLU A 1 143 ? 32.523 2.170 14.957 1.00 40.01 262 GLU A C 1
ATOM 1020 O O . GLU A 1 143 ? 31.866 2.252 16.005 1.00 36.08 262 GLU A O 1
ATOM 1026 N N . SER A 1 144 ? 32.988 1.021 14.485 1.00 41.86 263 SER A N 1
ATOM 1027 C CA . SER A 1 144 ? 32.750 -0.225 15.194 1.00 47.44 263 SER A CA 1
ATOM 1028 C C . SER A 1 144 ? 33.533 -0.287 16.506 1.00 49.17 263 SER A C 1
ATOM 1029 O O . SER A 1 144 ? 34.583 0.344 16.647 1.00 48.35 263 SER A O 1
ATOM 1032 N N . ILE A 1 145 ? 33.010 -1.039 17.469 1.00 51.05 264 ILE A N 1
ATOM 1033 C CA . ILE A 1 145 ? 33.666 -1.174 18.762 1.00 53.18 264 ILE A CA 1
ATOM 1034 C C . ILE A 1 145 ? 34.516 -2.444 18.792 1.00 53.04 264 ILE A C 1
ATOM 1035 O O . ILE A 1 145 ? 35.720 -2.342 19.115 1.00 53.24 264 ILE A O 1
ATOM 1040 N N . GLU B 1 15 ? 40.131 16.987 7.115 1.00 61.52 134 GLU B N 1
ATOM 1041 C CA . GLU B 1 15 ? 39.527 17.107 8.476 1.00 60.11 134 GLU B CA 1
ATOM 1042 C C . GLU B 1 15 ? 40.601 17.180 9.556 1.00 59.76 134 GLU B C 1
ATOM 1043 O O . GLU B 1 15 ? 41.713 17.661 9.307 1.00 60.91 134 GLU B O 1
ATOM 1049 N N . ARG B 1 16 ? 40.263 16.725 10.758 1.00 56.84 135 ARG B N 1
ATOM 1050 C CA . ARG B 1 16 ? 41.228 16.720 11.845 1.00 54.09 135 ARG B CA 1
ATOM 1051 C C . ARG B 1 16 ? 40.852 15.698 12.909 1.00 51.01 135 ARG B C 1
ATOM 1052 O O . ARG B 1 16 ? 39.806 15.802 13.555 1.00 49.01 135 ARG B O 1
ATOM 1060 N N . GLY B 1 17 ? 41.718 14.704 13.074 1.00 47.72 136 GLY B N 1
ATOM 1061 C CA . GLY B 1 17 ? 41.487 13.670 14.059 1.00 44.70 136 GLY B CA 1
ATOM 1062 C C . GLY B 1 17 ? 40.678 12.491 13.560 1.00 41.50 136 GLY B C 1
ATOM 1063 O O . GLY B 1 17 ? 40.488 11.523 14.292 1.00 43.22 136 GLY B O 1
ATOM 1064 N N . TYR B 1 18 ? 40.204 12.548 12.322 1.00 38.16 137 TYR B N 1
ATOM 1065 C CA . TYR B 1 18 ? 39.415 11.437 11.808 1.00 36.06 137 TYR B CA 1
ATOM 1066 C C . TYR B 1 18 ? 39.594 11.189 10.312 1.00 35.33 137 TYR B C 1
ATOM 1067 O O . TYR B 1 18 ? 39.925 12.096 9.556 1.00 36.35 137 TYR B O 1
ATOM 1076 N N . VAL B 1 19 ? 39.380 9.949 9.889 1.00 34.08 138 VAL B N 1
ATOM 1077 C CA . VAL B 1 19 ? 39.494 9.604 8.482 1.00 34.57 138 VAL B CA 1
ATOM 1078 C C . VAL B 1 19 ? 38.331 8.721 8.044 1.00 34.77 138 VAL B C 1
ATOM 1079 O O . VAL B 1 19 ? 37.768 7.972 8.845 1.00 34.85 138 VAL B O 1
ATOM 1083 N N . VAL B 1 20 ? 37.964 8.822 6.773 1.00 33.16 139 VAL B N 1
ATOM 1084 C CA . VAL B 1 20 ? 36.883 8.013 6.239 1.00 32.43 139 VAL B CA 1
ATOM 1085 C C . VAL B 1 20 ? 37.457 6.681 5.765 1.00 32.94 139 VAL B C 1
ATOM 1086 O O . VAL B 1 20 ? 38.373 6.660 4.950 1.00 31.66 139 VAL B O 1
ATOM 1090 N N . ARG B 1 21 ? 36.933 5.572 6.282 1.00 33.65 140 ARG B N 1
ATOM 1091 C CA . ARG B 1 21 ? 37.432 4.260 5.875 1.00 35.08 140 ARG B CA 1
ATOM 1092 C C . ARG B 1 21 ? 36.644 3.755 4.676 1.00 34.47 140 ARG B C 1
ATOM 1093 O O . ARG B 1 21 ? 37.217 3.268 3.707 1.00 32.64 140 ARG B O 1
ATOM 1101 N N . GLU B 1 22 ? 35.323 3.877 4.749 1.00 32.76 141 GLU B N 1
ATOM 1102 C CA . GLU B 1 22 ? 34.456 3.434 3.672 1.00 33.25 141 GLU B CA 1
ATOM 1103 C C . GLU B 1 22 ? 33.302 4.397 3.504 1.00 32.19 141 GLU B C 1
ATOM 1104 O O . GLU B 1 22 ? 32.812 4.969 4.484 1.00 31.12 141 GLU B O 1
ATOM 1110 N N . ASN B 1 23 ? 32.872 4.574 2.258 1.00 28.83 142 ASN B N 1
ATOM 1111 C CA . ASN B 1 23 ? 31.763 5.456 1.964 1.00 27.59 142 ASN B CA 1
ATOM 1112 C C . ASN B 1 23 ? 30.955 4.937 0.784 1.00 27.40 142 ASN B C 1
ATOM 1113 O O . ASN B 1 23 ? 30.870 5.582 -0.256 1.00 28.12 142 ASN B O 1
ATOM 1118 N N . GLY B 1 24 ? 30.354 3.763 0.960 1.00 25.65 143 GLY B N 1
ATOM 1119 C CA . GLY B 1 24 ? 29.536 3.183 -0.089 1.00 25.06 143 GLY B CA 1
ATOM 1120 C C . GLY B 1 24 ? 28.141 3.795 -0.185 1.00 24.67 143 GLY B C 1
ATOM 1121 O O . GLY B 1 24 ? 27.548 4.149 0.838 1.00 24.10 143 GLY B O 1
ATOM 1122 N N . PRO B 1 25 ? 27.583 3.929 -1.403 1.00 24.25 144 PRO B N 1
ATOM 1123 C CA . PRO B 1 25 ? 26.249 4.504 -1.622 1.00 23.17 144 PRO B CA 1
ATOM 1124 C C . PRO B 1 25 ? 25.137 3.751 -0.911 1.00 23.51 144 PRO B C 1
ATOM 1125 O O . PRO B 1 25 ? 25.241 2.550 -0.658 1.00 24.48 144 PRO B O 1
ATOM 1129 N N . VAL B 1 26 ? 24.064 4.473 -0.619 1.00 23.34 145 VAL B N 1
ATOM 1130 C CA . VAL B 1 26 ? 22.900 3.922 0.055 1.00 23.97 145 VAL B CA 1
ATOM 1131 C C . VAL B 1 26 ? 21.796 3.636 -0.961 1.00 25.78 145 VAL B C 1
ATOM 1132 O O . VAL B 1 26 ? 21.714 4.278 -2.013 1.00 29.99 145 VAL B O 1
ATOM 1136 N N . TYR B 1 27 ? 20.947 2.674 -0.631 1.00 24.04 146 TYR B N 1
ATOM 1137 C CA . TYR B 1 27 ? 19.846 2.273 -1.487 1.00 23.99 146 TYR B CA 1
ATOM 1138 C C . TYR B 1 27 ? 18.684 1.883 -0.561 1.00 23.91 146 TYR B C 1
ATOM 1139 O O . TYR B 1 27 ? 18.894 1.311 0.505 1.00 24.38 146 TYR B O 1
ATOM 1148 N N . PHE B 1 28 ? 17.465 2.203 -0.968 1.00 24.08 147 PHE B N 1
ATOM 1149 C CA . PHE B 1 28 ? 16.285 1.903 -0.164 1.00 26.54 147 PHE B CA 1
ATOM 1150 C C . PHE B 1 28 ? 15.331 1.006 -0.906 1.00 26.92 147 PHE B C 1
ATOM 1151 O O . PHE B 1 28 ? 15.135 1.166 -2.107 1.00 28.03 147 PHE B O 1
ATOM 1159 N N . THR B 1 29 ? 14.741 0.058 -0.185 1.00 28.99 148 THR B N 1
ATOM 1160 C CA . THR B 1 29 ? 13.803 -0.884 -0.787 1.00 32.16 148 THR B CA 1
ATOM 1161 C C . THR B 1 29 ? 12.697 -1.293 0.186 1.00 34.09 148 THR B C 1
ATOM 1162 O O . THR B 1 29 ? 12.850 -1.170 1.400 1.00 35.59 148 THR B O 1
ATOM 1166 N N . LYS B 1 30 ? 11.582 -1.772 -0.361 1.00 36.96 149 LYS B N 1
ATOM 1167 C CA . LYS B 1 30 ? 10.444 -2.207 0.446 1.00 39.59 149 LYS B CA 1
ATOM 1168 C C . LYS B 1 30 ? 10.346 -3.726 0.441 1.00 40.31 149 LYS B C 1
ATOM 1169 O O . LYS B 1 30 ? 9.394 -4.299 0.975 1.00 41.18 149 LYS B O 1
ATOM 1175 N N . ASP B 1 31 ? 11.343 -4.363 -0.169 1.00 39.94 150 ASP B N 1
ATOM 1176 C CA . ASP B 1 31 ? 11.418 -5.818 -0.279 1.00 38.64 150 ASP B CA 1
ATOM 1177 C C . ASP B 1 31 ? 12.879 -6.142 -0.595 1.00 36.63 150 ASP B C 1
ATOM 1178 O O . ASP B 1 31 ? 13.252 -6.381 -1.747 1.00 36.50 150 ASP B O 1
ATOM 1183 N N . MET B 1 32 ? 13.702 -6.144 0.444 1.00 34.80 151 MET B N 1
ATOM 1184 C CA . MET B 1 32 ? 15.131 -6.387 0.305 1.00 33.02 151 MET B CA 1
ATOM 1185 C C . MET B 1 32 ? 15.513 -7.626 -0.512 1.00 33.68 151 MET B C 1
ATOM 1186 O O . MET B 1 32 ? 16.472 -7.585 -1.280 1.00 34.93 151 MET B O 1
ATOM 1191 N N . ASP B 1 33 ? 14.774 -8.720 -0.357 1.00 33.37 152 ASP B N 1
ATOM 1192 C CA . ASP B 1 33 ? 15.071 -9.942 -1.103 1.00 33.44 152 ASP B CA 1
ATOM 1193 C C . ASP B 1 33 ? 14.864 -9.783 -2.605 1.00 32.64 152 ASP B C 1
ATOM 1194 O O . ASP B 1 33 ? 15.647 -10.300 -3.393 1.00 31.56 152 ASP B O 1
ATOM 1199 N N . LYS B 1 34 ? 13.818 -9.066 -3.001 1.00 32.68 153 LYS B N 1
ATOM 1200 C CA . LYS B 1 34 ? 13.557 -8.830 -4.415 1.00 35.31 153 LYS B CA 1
ATOM 1201 C C . LYS B 1 34 ? 14.689 -8.017 -5.033 1.00 33.60 153 LYS B C 1
ATOM 1202 O O . LYS B 1 34 ? 15.142 -8.303 -6.137 1.00 32.19 153 LYS B O 1
ATOM 1208 N N . THR B 1 35 ? 15.137 -6.997 -4.307 1.00 31.90 154 THR B N 1
ATOM 1209 C CA . THR B 1 35 ? 16.207 -6.132 -4.780 1.00 29.76 154 THR B CA 1
ATOM 1210 C C . THR B 1 35 ? 17.486 -6.933 -4.969 1.00 29.88 154 THR B C 1
ATOM 1211 O O . THR B 1 35 ? 18.124 -6.860 -6.023 1.00 29.32 154 THR B O 1
ATOM 1215 N N . VAL B 1 36 ? 17.851 -7.710 -3.956 1.00 29.28 155 VAL B N 1
ATOM 1216 C CA . VAL B 1 36 ? 19.048 -8.528 -4.045 1.00 29.82 155 VAL B CA 1
ATOM 1217 C C . VAL B 1 36 ? 18.973 -9.455 -5.253 1.00 29.97 155 VAL B C 1
ATOM 1218 O O . VAL B 1 36 ? 19.943 -9.611 -5.980 1.00 31.64 155 VAL B O 1
ATOM 1222 N N . LYS B 1 37 ? 17.818 -10.062 -5.475 1.00 29.43 156 LYS B N 1
ATOM 1223 C CA . LYS B 1 37 ? 17.676 -10.969 -6.604 1.00 31.21 156 LYS B CA 1
ATOM 1224 C C . LYS B 1 37 ? 17.826 -10.257 -7.949 1.00 31.31 156 LYS B C 1
ATOM 1225 O O . LYS B 1 37 ? 18.386 -10.818 -8.891 1.00 31.05 156 LYS B O 1
ATOM 1231 N N . TRP B 1 38 ? 17.331 -9.028 -8.041 1.00 30.41 157 TRP B N 1
ATOM 1232 C CA . TRP B 1 38 ? 17.432 -8.281 -9.286 1.00 30.16 157 TRP B CA 1
ATOM 1233 C C . TRP B 1 38 ? 18.899 -7.999 -9.568 1.00 30.65 157 TRP B C 1
ATOM 1234 O O . TRP B 1 38 ? 19.372 -8.167 -10.693 1.00 30.41 157 TRP B O 1
ATOM 1245 N N . PHE B 1 39 ? 19.616 -7.574 -8.534 1.00 30.58 158 PHE B N 1
ATOM 1246 C CA . PHE B 1 39 ? 21.035 -7.273 -8.656 1.00 29.81 158 PHE B CA 1
ATOM 1247 C C . PHE B 1 39 ? 21.820 -8.503 -9.078 1.00 31.58 158 PHE B C 1
ATOM 1248 O O . PHE B 1 39 ? 22.720 -8.419 -9.920 1.00 33.17 158 PHE B O 1
ATOM 1256 N N . GLU B 1 40 ? 21.482 -9.648 -8.495 1.00 33.63 159 GLU B N 1
ATOM 1257 C CA . GLU B 1 40 ? 22.180 -10.885 -8.820 1.00 37.17 159 GLU B CA 1
ATOM 1258 C C . GLU B 1 40 ? 21.784 -11.436 -10.199 1.00 36.60 159 GLU B C 1
ATOM 1259 O O . GLU B 1 40 ? 22.638 -11.864 -10.965 1.00 35.87 159 GLU B O 1
ATOM 1265 N N . GLU B 1 41 ? 20.500 -11.390 -10.531 1.00 36.82 160 GLU B N 1
ATOM 1266 C CA . GLU B 1 41 ? 20.041 -11.932 -11.803 1.00 38.80 160 GLU B CA 1
ATOM 1267 C C . GLU B 1 41 ? 20.188 -11.056 -13.042 1.00 38.54 160 GLU B C 1
ATOM 1268 O O . GLU B 1 41 ? 20.384 -11.574 -14.140 1.00 38.17 160 GLU B O 1
ATOM 1274 N N . ILE B 1 42 ? 20.102 -9.740 -12.875 1.00 37.03 161 ILE B N 1
ATOM 1275 C CA . ILE B 1 42 ? 20.207 -8.835 -14.009 1.00 34.02 161 ILE B CA 1
ATOM 1276 C C . ILE B 1 42 ? 21.591 -8.239 -14.232 1.00 33.48 161 ILE B C 1
ATOM 1277 O O . ILE B 1 42 ? 22.033 -8.121 -15.373 1.00 32.71 161 ILE B O 1
ATOM 1282 N N . LEU B 1 43 ? 22.267 -7.859 -13.149 1.00 33.02 162 LEU B N 1
ATOM 1283 C CA . LEU B 1 43 ? 23.596 -7.257 -13.241 1.00 32.13 162 LEU B CA 1
ATOM 1284 C C . LEU B 1 43 ? 24.736 -8.216 -12.925 1.00 32.35 162 LEU B C 1
ATOM 1285 O O . LEU B 1 43 ? 25.906 -7.899 -13.171 1.00 32.45 162 LEU B O 1
ATOM 1290 N N . GLY B 1 44 ? 24.403 -9.374 -12.360 1.00 30.43 163 GLY B N 1
ATOM 1291 C CA . GLY B 1 44 ? 25.431 -10.343 -12.032 1.00 28.39 163 GLY B CA 1
ATOM 1292 C C . GLY B 1 44 ? 26.239 -10.007 -10.789 1.00 29.63 163 GLY B C 1
ATOM 1293 O O . GLY B 1 44 ? 27.397 -10.409 -10.677 1.00 29.79 163 GLY B O 1
ATOM 1294 N N . TRP B 1 45 ? 25.644 -9.266 -9.858 1.00 27.56 164 TRP B N 1
ATOM 1295 C CA . TRP B 1 45 ? 26.325 -8.914 -8.617 1.00 29.26 164 TRP B CA 1
ATOM 1296 C C . TRP B 1 45 ? 26.021 -9.966 -7.551 1.00 30.67 164 TRP B C 1
ATOM 1297 O O . TRP B 1 45 ? 25.333 -10.946 -7.818 1.00 33.52 164 TRP B O 1
ATOM 1308 N N . SER B 1 46 ? 26.539 -9.759 -6.345 1.00 31.70 165 SER B N 1
ATOM 1309 C CA . SER B 1 46 ? 26.290 -10.669 -5.236 1.00 34.12 165 SER B CA 1
ATOM 1310 C C . SER B 1 46 ? 25.650 -9.877 -4.113 1.00 36.48 165 SER B C 1
ATOM 1311 O O . SER B 1 46 ? 26.082 -8.769 -3.806 1.00 36.45 165 SER B O 1
ATOM 1314 N N . GLY B 1 47 ? 24.616 -10.447 -3.508 1.00 37.55 166 GLY B N 1
ATOM 1315 C CA . GLY B 1 47 ? 23.928 -9.762 -2.434 1.00 39.14 166 GLY B CA 1
ATOM 1316 C C . GLY B 1 47 ? 23.922 -10.572 -1.159 1.00 39.50 166 GLY B C 1
ATOM 1317 O O . GLY B 1 47 ? 24.244 -11.753 -1.166 1.00 39.47 166 GLY B O 1
ATOM 1318 N N . ASP B 1 48 ? 23.546 -9.937 -0.060 1.00 39.87 167 ASP B N 1
ATOM 1319 C CA . ASP B 1 48 ? 23.520 -10.619 1.211 1.00 40.48 167 ASP B CA 1
ATOM 1320 C C . ASP B 1 48 ? 22.680 -9.840 2.216 1.00 39.48 167 ASP B C 1
ATOM 1321 O O . ASP B 1 48 ? 22.901 -8.649 2.436 1.00 39.85 167 ASP B O 1
ATOM 1326 N N . ILE B 1 49 ? 21.697 -10.503 2.808 1.00 36.81 168 ILE B N 1
ATOM 1327 C CA . ILE B 1 49 ? 20.888 -9.849 3.821 1.00 35.91 168 ILE B CA 1
ATOM 1328 C C . ILE B 1 49 ? 21.664 -10.078 5.111 1.00 34.87 168 ILE B C 1
ATOM 1329 O O . ILE B 1 49 ? 22.053 -11.200 5.415 1.00 34.40 168 ILE B O 1
ATOM 1334 N N . VAL B 1 50 ? 21.913 -9.013 5.860 1.00 34.19 169 VAL B N 1
ATOM 1335 C CA . VAL B 1 50 ? 22.682 -9.132 7.092 1.00 32.78 169 VAL B CA 1
ATOM 1336 C C . VAL B 1 50 ? 21.826 -9.155 8.353 1.00 32.95 169 VAL B C 1
ATOM 1337 O O . VAL B 1 50 ? 22.212 -9.745 9.360 1.00 32.87 169 VAL B O 1
ATOM 1341 N N . ALA B 1 51 ? 20.659 -8.528 8.298 1.00 32.18 170 ALA B N 1
ATOM 1342 C CA . ALA B 1 51 ? 19.772 -8.502 9.454 1.00 32.46 170 ALA B CA 1
ATOM 1343 C C . ALA B 1 51 ? 18.326 -8.675 9.021 1.00 32.80 170 ALA B C 1
ATOM 1344 O O . ALA B 1 51 ? 17.887 -8.092 8.029 1.00 29.73 170 ALA B O 1
ATOM 1346 N N . ARG B 1 52 ? 17.580 -9.478 9.765 1.00 34.17 171 ARG B N 1
ATOM 1347 C CA . ARG B 1 52 ? 16.192 -9.687 9.417 1.00 38.13 171 ARG B CA 1
ATOM 1348 C C . ARG B 1 52 ? 15.260 -9.312 10.548 1.00 42.74 171 ARG B C 1
ATOM 1349 O O . ARG B 1 52 ? 15.619 -9.379 11.724 1.00 43.69 171 ARG B O 1
ATOM 1357 N N . ASP B 1 53 ? 14.062 -8.894 10.160 1.00 47.55 172 ASP B N 1
ATOM 1358 C CA . ASP B 1 53 ? 13.011 -8.480 11.076 1.00 52.47 172 ASP B CA 1
ATOM 1359 C C . ASP B 1 53 ? 12.564 -9.702 11.867 1.00 54.18 172 ASP B C 1
ATOM 1360 O O . ASP B 1 53 ? 13.062 -10.805 11.645 1.00 53.73 172 ASP B O 1
ATOM 1365 N N . ASP B 1 54 ? 11.623 -9.506 12.784 1.00 55.70 173 ASP B N 1
ATOM 1366 C CA . ASP B 1 54 ? 11.107 -10.605 13.594 1.00 57.38 173 ASP B CA 1
ATOM 1367 C C . ASP B 1 54 ? 10.264 -11.538 12.737 1.00 56.98 173 ASP B C 1
ATOM 1368 O O . ASP B 1 54 ? 10.062 -12.700 13.079 1.00 56.97 173 ASP B O 1
ATOM 1373 N N . GLU B 1 55 ? 9.786 -11.021 11.612 1.00 56.69 174 GLU B N 1
ATOM 1374 C CA . GLU B 1 55 ? 8.956 -11.792 10.705 1.00 55.29 174 GLU B CA 1
ATOM 1375 C C . GLU B 1 55 ? 9.759 -12.305 9.514 1.00 53.20 174 GLU B C 1
ATOM 1376 O O . GLU B 1 55 ? 9.212 -12.921 8.604 1.00 52.57 174 GLU B O 1
ATOM 1382 N N . GLY B 1 56 ? 11.061 -12.041 9.521 1.00 50.84 175 GLY B N 1
ATOM 1383 C CA . GLY B 1 56 ? 11.906 -12.505 8.436 1.00 47.65 175 GLY B CA 1
ATOM 1384 C C . GLY B 1 56 ? 12.202 -11.524 7.312 1.00 44.92 175 GLY B C 1
ATOM 1385 O O . GLY B 1 56 ? 12.878 -11.887 6.356 1.00 42.39 175 GLY B O 1
ATOM 1386 N N . PHE B 1 57 ? 11.708 -10.293 7.407 1.00 43.58 176 PHE B N 1
ATOM 1387 C CA . PHE B 1 57 ? 11.972 -9.305 6.363 1.00 44.53 176 PHE B CA 1
ATOM 1388 C C . PHE B 1 57 ? 13.352 -8.689 6.558 1.00 43.96 176 PHE B C 1
ATOM 1389 O O . PHE B 1 57 ? 13.803 -8.494 7.688 1.00 43.87 176 PHE B O 1
ATOM 1397 N N . GLY B 1 58 ? 14.024 -8.390 5.455 1.00 42.37 177 GLY B N 1
ATOM 1398 C CA . GLY B 1 58 ? 15.349 -7.811 5.551 1.00 41.16 177 GLY B CA 1
ATOM 1399 C C . GLY B 1 58 ? 15.336 -6.390 6.078 1.00 39.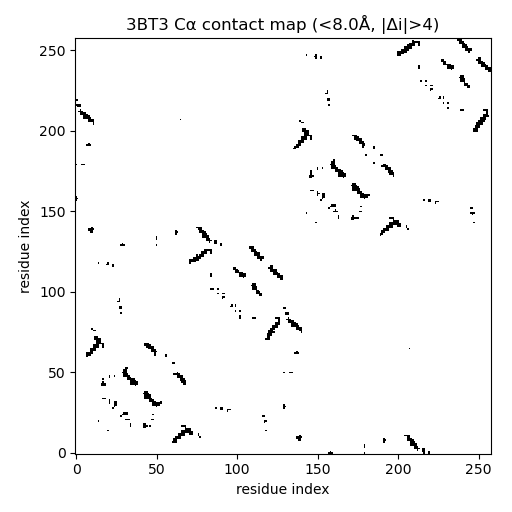57 177 GLY B C 1
ATOM 1400 O O . GLY B 1 58 ? 14.527 -5.585 5.641 1.00 38.96 177 GLY B O 1
ATOM 1401 N N . ASP B 1 59 ? 16.212 -6.087 7.033 1.00 37.98 178 ASP B N 1
ATOM 1402 C CA . ASP B 1 59 ? 16.301 -4.735 7.577 1.00 37.75 178 ASP B CA 1
ATOM 1403 C C . ASP B 1 59 ? 17.541 -4.060 7.012 1.00 34.62 178 ASP B C 1
ATOM 1404 O O . ASP B 1 59 ? 17.534 -2.870 6.703 1.00 32.46 178 ASP B O 1
ATOM 1409 N N . TYR B 1 60 ? 18.608 -4.837 6.890 1.00 31.50 179 TYR B N 1
ATOM 1410 C CA . TYR B 1 60 ? 19.861 -4.321 6.385 1.00 29.45 179 TYR B CA 1
ATOM 1411 C C . TYR B 1 60 ? 20.610 -5.371 5.584 1.00 28.20 179 TYR B C 1
ATOM 1412 O O . TYR B 1 60 ? 20.579 -6.561 5.895 1.00 29.00 179 TYR B O 1
ATOM 1421 N N . GLY B 1 61 ? 21.297 -4.921 4.549 1.00 27.27 180 GLY B N 1
ATOM 1422 C CA . GLY B 1 61 ? 22.047 -5.841 3.731 1.00 27.64 180 GLY B CA 1
ATOM 1423 C C . GLY B 1 61 ? 22.883 -5.052 2.760 1.00 28.45 180 GLY B C 1
ATOM 1424 O O . GLY B 1 61 ? 23.085 -3.842 2.939 1.00 27.42 180 GLY B O 1
ATOM 1425 N N . CYS B 1 62 ? 23.372 -5.734 1.732 1.00 28.67 181 CYS B N 1
ATOM 1426 C CA . CYS B 1 62 ? 24.182 -5.084 0.731 1.00 31.45 181 CYS B CA 1
ATOM 1427 C C . CYS B 1 62 ? 24.401 -5.952 -0.492 1.00 31.42 181 CYS B C 1
ATOM 1428 O O . CYS B 1 62 ? 24.159 -7.156 -0.470 1.00 31.87 181 CYS B O 1
ATOM 1431 N N . VAL B 1 63 ? 24.837 -5.307 -1.566 1.00 30.09 182 VAL B N 1
ATOM 1432 C CA . VAL B 1 63 ? 25.137 -5.973 -2.811 1.00 30.10 182 VAL B CA 1
ATOM 1433 C C . VAL B 1 63 ? 26.433 -5.353 -3.304 1.00 31.05 182 VAL B C 1
ATOM 1434 O O . VAL B 1 63 ? 26.714 -4.191 -3.024 1.00 29.23 182 VAL B O 1
ATOM 1438 N N . PHE B 1 64 ? 27.230 -6.135 -4.018 1.00 33.40 183 PHE B N 1
ATOM 1439 C CA . PHE B 1 64 ? 28.512 -5.674 -4.541 1.00 36.02 183 PHE B CA 1
ATOM 1440 C C . PHE B 1 64 ? 28.756 -6.389 -5.854 1.00 36.54 183 PHE B C 1
ATOM 1441 O O . PHE B 1 64 ? 28.201 -7.463 -6.093 1.00 35.33 183 PHE B O 1
ATOM 1449 N N . ASP B 1 65 ? 29.578 -5.800 -6.714 1.00 38.64 184 ASP B N 1
ATOM 1450 C CA . ASP B 1 65 ? 29.827 -6.430 -7.996 1.00 41.55 184 ASP B CA 1
ATOM 1451 C C . ASP B 1 65 ? 30.882 -7.533 -7.933 1.00 43.00 184 ASP B C 1
ATOM 1452 O O . ASP B 1 65 ? 30.939 -8.370 -8.818 1.00 42.62 184 ASP B O 1
ATOM 1457 N N . TYR B 1 66 ? 31.710 -7.554 -6.894 1.00 44.91 185 TYR B N 1
ATOM 1458 C CA . TYR B 1 66 ? 32.712 -8.612 -6.787 1.00 48.71 185 TYR B CA 1
ATOM 1459 C C . TYR B 1 66 ? 32.150 -9.860 -6.096 1.00 51.22 185 TYR B C 1
ATOM 1460 O O . TYR B 1 66 ? 31.025 -9.851 -5.593 1.00 51.48 185 TYR B O 1
ATOM 1469 N N . PRO B 1 67 ? 32.917 -10.962 -6.091 1.00 53.95 186 PRO B N 1
ATOM 1470 C CA . PRO B 1 67 ? 32.482 -12.215 -5.458 1.00 55.88 186 PRO B CA 1
ATOM 1471 C C . PRO B 1 67 ? 32.393 -12.149 -3.936 1.00 57.29 186 PRO B C 1
ATOM 1472 O O . PRO B 1 67 ? 33.152 -11.431 -3.285 1.00 56.05 186 PRO B O 1
ATOM 1476 N N . SER B 1 68 ? 31.460 -12.916 -3.385 1.00 59.93 187 SER B N 1
ATOM 1477 C CA . SER B 1 68 ? 31.245 -12.984 -1.943 1.00 63.97 187 SER B CA 1
ATOM 1478 C C . SER B 1 68 ? 32.559 -13.128 -1.174 1.00 65.94 187 SER B C 1
ATOM 1479 O O . SER B 1 68 ? 32.795 -12.439 -0.180 1.00 65.13 187 SER B O 1
ATOM 1482 N N . GLU B 1 69 ? 33.404 -14.038 -1.643 1.00 68.86 188 GLU B N 1
ATOM 1483 C CA . GLU B 1 69 ? 34.698 -14.302 -1.029 1.00 71.49 188 GLU B CA 1
ATOM 1484 C C . GLU B 1 69 ? 35.461 -13.014 -0.709 1.00 72.65 188 GLU B C 1
ATOM 1485 O O . GLU B 1 69 ? 35.701 -12.695 0.453 1.00 73.13 188 GLU B O 1
ATOM 1491 N N . VAL B 1 70 ? 35.839 -12.281 -1.750 1.00 73.59 189 VAL B N 1
ATOM 1492 C CA . VAL B 1 70 ? 36.586 -11.036 -1.595 1.00 74.90 189 VAL B CA 1
ATOM 1493 C C . VAL B 1 70 ? 35.983 -10.065 -0.579 1.00 75.66 189 VAL B C 1
ATOM 1494 O O . VAL B 1 70 ? 36.706 -9.324 0.090 1.00 75.38 189 VAL B O 1
ATOM 1498 N N . ALA B 1 71 ? 34.659 -10.065 -0.470 1.00 77.11 190 ALA B N 1
ATOM 1499 C CA . ALA B 1 71 ? 33.972 -9.171 0.454 1.00 77.98 190 ALA B CA 1
ATOM 1500 C C . ALA B 1 71 ? 34.157 -9.583 1.910 1.00 79.09 190 ALA B C 1
ATOM 1501 O O . ALA B 1 71 ? 34.208 -8.731 2.798 1.00 79.03 190 ALA B O 1
ATOM 1503 N N . VAL B 1 72 ? 34.265 -10.887 2.153 1.00 79.91 191 VAL B N 1
ATOM 1504 C CA . VAL B 1 72 ? 34.432 -11.392 3.512 1.00 81.52 191 VAL B CA 1
ATOM 1505 C C . VAL B 1 72 ? 35.775 -10.984 4.120 1.00 81.68 191 VAL B C 1
ATOM 1506 O O . VAL B 1 72 ? 35.941 -11.003 5.338 1.00 81.90 191 VAL B O 1
ATOM 1510 N N . ALA B 1 73 ? 36.726 -10.619 3.265 1.00 81.95 192 ALA B N 1
ATOM 1511 C CA . ALA B 1 73 ? 38.051 -10.199 3.712 1.00 82.23 192 ALA B CA 1
ATOM 1512 C C . ALA B 1 73 ? 38.428 -8.881 3.047 1.00 82.35 192 ALA B C 1
ATOM 1513 O O . ALA B 1 73 ? 38.805 -8.850 1.877 1.00 82.64 192 ALA B O 1
ATOM 1515 N N . HIS B 1 74 ? 38.326 -7.793 3.802 1.00 82.42 193 HIS B N 1
ATOM 1516 C CA . HIS B 1 74 ? 38.644 -6.467 3.284 1.00 82.31 193 HIS B CA 1
ATOM 1517 C C . HIS B 1 74 ? 40.071 -6.390 2.753 1.00 81.24 193 HIS B C 1
ATOM 1518 O O . HIS B 1 74 ? 40.299 -6.491 1.547 1.00 80.45 193 HIS B O 1
ATOM 1525 N N . PRO B 1 77 ? 37.875 -3.017 1.450 1.00 63.67 196 PRO B N 1
ATOM 1526 C CA . PRO B 1 77 ? 37.198 -1.900 0.785 1.00 63.44 196 PRO B CA 1
ATOM 1527 C C . PRO B 1 77 ? 35.738 -2.258 0.516 1.00 62.70 196 PRO B C 1
ATOM 1528 O O . PRO B 1 77 ? 35.353 -3.426 0.638 1.00 64.13 196 PRO B O 1
ATOM 1532 N N . PHE B 1 78 ? 34.927 -1.267 0.153 1.00 59.78 197 PHE B N 1
ATOM 1533 C CA . PHE B 1 78 ? 33.517 -1.522 -0.144 1.00 56.86 197 PHE B CA 1
ATOM 1534 C C . PHE B 1 78 ? 32.966 -0.584 -1.219 1.00 55.60 197 PHE B C 1
ATOM 1535 O O . PHE B 1 78 ? 32.805 0.612 -0.986 1.00 55.88 197 PHE B O 1
ATOM 1543 N N . ARG B 1 79 ? 32.671 -1.140 -2.393 1.00 53.81 198 ARG B N 1
ATOM 1544 C CA . ARG B 1 79 ? 32.146 -0.362 -3.513 1.00 51.38 198 ARG B CA 1
ATOM 1545 C C . ARG B 1 79 ? 30.752 -0.805 -3.953 1.00 47.96 198 ARG B C 1
ATOM 1546 O O . ARG B 1 79 ? 30.411 -0.692 -5.129 1.00 47.29 198 ARG B O 1
ATOM 1554 N N . GLY B 1 80 ? 29.951 -1.317 -3.026 1.00 44.08 199 GLY B N 1
ATOM 1555 C CA . GLY B 1 80 ? 28.619 -1.757 -3.394 1.00 39.54 199 GLY B CA 1
ATOM 1556 C C . GLY B 1 80 ? 27.563 -0.842 -2.819 1.00 36.38 199 GLY B C 1
ATOM 1557 O O . GLY B 1 80 ? 27.843 0.297 -2.469 1.00 38.17 199 GLY B O 1
ATOM 1558 N N . PHE B 1 81 ? 26.339 -1.334 -2.723 1.00 32.25 200 PHE B N 1
ATOM 1559 C CA . PHE B 1 81 ? 25.269 -0.542 -2.158 1.00 29.55 200 PHE B CA 1
ATOM 1560 C C . PHE B 1 81 ? 24.841 -1.105 -0.808 1.00 28.56 200 PHE B C 1
ATOM 1561 O O . PHE B 1 81 ? 24.773 -2.319 -0.633 1.00 23.82 200 PHE B O 1
ATOM 1569 N N . HIS B 1 82 ? 24.577 -0.217 0.149 1.00 29.18 201 HIS B N 1
ATOM 1570 C CA . HIS B 1 82 ? 24.058 -0.634 1.451 1.00 27.71 201 HIS B CA 1
ATOM 1571 C C . HIS B 1 82 ? 22.563 -0.666 1.175 1.00 27.53 201 HIS B C 1
ATOM 1572 O O . HIS B 1 82 ? 22.051 0.186 0.454 1.00 26.13 201 HIS B O 1
ATOM 1579 N N . LEU B 1 83 ? 21.866 -1.652 1.725 1.00 28.19 202 LEU B N 1
ATOM 1580 C CA . LEU B 1 83 ? 20.431 -1.765 1.513 1.00 26.71 202 LEU B CA 1
ATOM 1581 C C . LEU B 1 83 ? 19.703 -1.514 2.820 1.00 27.75 202 LEU B C 1
ATOM 1582 O O . LEU B 1 83 ? 19.942 -2.191 3.815 1.00 27.93 202 LEU B O 1
ATOM 1587 N N . PHE B 1 84 ? 18.830 -0.515 2.808 1.00 27.12 203 PHE B N 1
ATOM 1588 C CA . PHE B 1 84 ? 18.043 -0.153 3.976 1.00 27.62 203 PHE B CA 1
ATOM 1589 C C . PHE B 1 84 ? 16.563 -0.266 3.628 1.00 30.63 203 PHE B C 1
ATOM 1590 O O . PHE B 1 84 ? 16.187 -0.183 2.456 1.00 31.47 203 PHE B O 1
ATOM 1598 N N . LYS B 1 85 ? 15.723 -0.451 4.642 1.00 33.22 204 LYS B N 1
ATOM 1599 C CA . LYS B 1 85 ? 14.286 -0.543 4.419 1.00 35.79 204 LYS B CA 1
ATOM 1600 C C . LYS B 1 85 ? 13.724 0.875 4.320 1.00 34.99 204 LYS B C 1
ATOM 1601 O O . LYS B 1 85 ? 14.030 1.734 5.147 1.00 34.26 204 LYS B O 1
ATOM 1607 N N . GLY B 1 86 ? 12.919 1.121 3.292 1.00 33.98 205 GLY B N 1
ATOM 1608 C CA . GLY B 1 86 ? 12.332 2.435 3.120 1.00 33.49 205 GLY B CA 1
ATOM 1609 C C . GLY B 1 86 ? 11.840 2.629 1.705 1.00 34.57 205 GLY B C 1
ATOM 1610 O O . GLY B 1 86 ? 11.946 1.725 0.878 1.00 34.77 205 GLY B O 1
ATOM 1611 N N . GLU B 1 87 ? 11.287 3.803 1.422 1.00 35.38 206 GLU B N 1
ATOM 1612 C CA . GLU B 1 87 ? 10.799 4.104 0.082 1.00 36.77 206 GLU B CA 1
ATOM 1613 C C . GLU B 1 87 ? 11.954 4.196 -0.905 1.00 35.24 206 GLU B C 1
ATOM 1614 O O . GLU B 1 87 ? 12.880 4.977 -0.710 1.00 36.16 206 GLU B O 1
ATOM 1620 N N . PRO B 1 88 ? 11.908 3.405 -1.985 1.00 33.97 207 PRO B N 1
ATOM 1621 C CA . PRO B 1 88 ? 12.984 3.443 -2.977 1.00 31.33 207 PRO B CA 1
ATOM 1622 C C . PRO B 1 88 ? 13.219 4.850 -3.504 1.00 30.03 207 PRO B C 1
ATOM 1623 O O . PRO B 1 88 ? 12.299 5.662 -3.605 1.00 27.46 207 PRO B O 1
ATOM 1627 N N . ILE B 1 89 ? 14.467 5.141 -3.835 1.00 30.95 208 ILE B N 1
ATOM 1628 C CA . ILE B 1 89 ? 14.806 6.458 -4.346 1.00 29.71 208 ILE B CA 1
ATOM 1629 C C . ILE B 1 89 ? 14.110 6.719 -5.673 1.00 30.63 208 ILE B C 1
ATOM 1630 O O . ILE B 1 89 ? 14.008 5.834 -6.516 1.00 27.94 208 ILE B O 1
ATOM 1635 N N . LYS B 1 90 ? 13.611 7.938 -5.839 1.00 33.31 209 LYS B N 1
ATOM 1636 C CA . LYS B 1 90 ? 12.964 8.335 -7.083 1.00 35.45 209 LYS B CA 1
ATOM 1637 C C . LYS B 1 90 ? 13.994 9.179 -7.821 1.00 35.25 209 LYS B C 1
ATOM 1638 O O . LYS B 1 90 ? 14.273 10.310 -7.428 1.00 36.85 209 LYS B O 1
ATOM 1644 N N . GLY B 1 91 ? 14.566 8.620 -8.881 1.00 34.70 210 GLY B N 1
ATOM 1645 C CA . GLY B 1 91 ? 15.571 9.334 -9.644 1.00 30.44 210 GLY B CA 1
ATOM 1646 C C . GLY B 1 91 ? 16.868 8.550 -9.659 1.00 30.50 210 GLY B C 1
ATOM 1647 O O . GLY B 1 91 ? 16.867 7.332 -9.503 1.00 31.01 210 GLY B O 1
ATOM 1648 N N . VAL B 1 92 ? 17.976 9.256 -9.844 1.00 29.67 211 VAL B N 1
ATOM 1649 C CA . VAL B 1 92 ? 19.296 8.648 -9.892 1.00 27.99 211 VAL B CA 1
ATOM 1650 C C . VAL B 1 92 ? 19.769 8.165 -8.521 1.00 29.74 211 VAL B C 1
ATOM 1651 O O . VAL B 1 92 ? 19.817 8.942 -7.570 1.00 31.26 211 VAL B O 1
ATOM 1655 N N . ALA B 1 93 ? 20.126 6.886 -8.428 1.00 28.92 212 ALA B N 1
ATOM 1656 C CA . ALA B 1 93 ? 20.611 6.302 -7.179 1.00 26.96 212 ALA B CA 1
ATOM 1657 C C . ALA B 1 93 ? 22.094 5.948 -7.256 1.00 27.61 212 ALA B C 1
ATOM 1658 O O . ALA B 1 93 ? 22.740 5.754 -6.231 1.00 30.03 212 ALA B O 1
ATOM 1660 N N . GLY B 1 94 ? 22.630 5.856 -8.470 1.00 26.59 213 GLY B N 1
ATOM 1661 C CA . GLY B 1 94 ? 24.035 5.524 -8.627 1.00 24.82 213 GLY B CA 1
ATOM 1662 C C . GLY B 1 94 ? 24.705 6.112 -9.860 1.00 23.31 213 GLY B C 1
ATOM 1663 O O . GLY B 1 94 ? 24.071 6.314 -10.896 1.00 22.30 213 GLY B O 1
ATOM 1664 N N . PHE B 1 95 ? 26.004 6.368 -9.732 1.00 23.39 214 PHE B N 1
ATOM 1665 C CA . PHE B 1 95 ? 26.836 6.929 -10.790 1.00 23.24 214 PHE B CA 1
ATOM 1666 C C . PHE B 1 95 ? 28.150 6.164 -10.706 1.00 25.11 214 PHE B C 1
ATOM 1667 O O . PHE B 1 95 ? 29.027 6.516 -9.910 1.00 26.80 214 PHE B O 1
ATOM 1675 N N . MET B 1 96 ? 28.278 5.127 -11.533 1.00 25.20 215 MET B N 1
ATOM 1676 C CA . MET B 1 96 ? 29.447 4.245 -11.543 1.00 27.07 215 MET B CA 1
ATOM 1677 C C . MET B 1 96 ? 30.351 4.277 -12.773 1.00 27.79 215 MET B C 1
ATOM 1678 O O . MET B 1 96 ? 29.878 4.230 -13.912 1.00 29.52 215 MET B O 1
ATOM 1683 N N . MET B 1 97 ? 31.656 4.322 -12.538 1.00 28.56 216 MET B N 1
ATOM 1684 C CA . MET B 1 97 ? 32.618 4.271 -13.634 1.00 30.62 216 MET B CA 1
ATOM 1685 C C . MET B 1 97 ? 32.897 2.777 -13.839 1.00 31.20 216 MET B C 1
ATOM 1686 O O . MET B 1 97 ? 33.112 2.051 -12.872 1.00 30.29 216 MET B O 1
ATOM 1691 N N . ILE B 1 98 ? 32.879 2.308 -15.080 1.00 32.92 217 ILE B N 1
ATOM 1692 C CA . ILE B 1 98 ? 33.145 0.892 -15.333 1.00 34.73 217 ILE B CA 1
ATOM 1693 C C . ILE B 1 98 ? 34.000 0.635 -16.572 1.00 35.91 217 ILE B C 1
ATOM 1694 O O . ILE B 1 98 ? 34.285 1.542 -17.354 1.00 36.24 217 ILE B O 1
ATOM 1699 N N . GLU B 1 99 ? 34.410 -0.619 -16.731 1.00 36.45 218 GLU B N 1
ATOM 1700 C CA . GLU B 1 99 ? 35.180 -1.047 -17.892 1.00 37.23 218 GLU B CA 1
ATOM 1701 C C . GLU B 1 99 ? 34.386 -2.181 -18.513 1.00 36.42 218 GLU B C 1
ATOM 1702 O O . GLU B 1 99 ? 34.052 -3.160 -17.842 1.00 34.92 218 GLU B O 1
ATOM 1708 N N . GLY B 1 100 ? 34.056 -2.032 -19.790 1.00 36.00 219 GLY B N 1
ATOM 1709 C CA . GLY B 1 100 ? 33.284 -3.053 -20.472 1.00 33.23 219 GLY B CA 1
ATOM 1710 C C . GLY B 1 100 ? 31.806 -2.713 -20.525 1.00 33.36 219 GLY B C 1
ATOM 1711 O O . GLY B 1 100 ? 30.959 -3.572 -20.270 1.00 34.67 219 GLY B O 1
ATOM 1712 N N . ILE B 1 101 ? 31.490 -1.466 -20.868 1.00 32.41 220 ILE B N 1
ATOM 1713 C CA . ILE B 1 101 ? 30.102 -1.025 -20.945 1.00 32.16 220 ILE B CA 1
ATOM 1714 C C . ILE B 1 101 ? 29.312 -1.828 -21.972 1.00 31.96 220 ILE B C 1
ATOM 1715 O O . ILE B 1 101 ? 28.160 -2.186 -21.733 1.00 31.34 220 ILE B O 1
ATOM 1720 N N . ASP B 1 102 ? 29.931 -2.107 -23.114 1.00 31.53 221 ASP B N 1
ATOM 1721 C CA . ASP B 1 102 ? 29.281 -2.890 -24.154 1.00 32.04 221 ASP B CA 1
ATOM 1722 C C . ASP B 1 102 ? 28.899 -4.241 -23.557 1.00 31.73 221 ASP B C 1
ATOM 1723 O O . ASP B 1 102 ? 27.766 -4.702 -23.699 1.00 32.53 221 ASP B O 1
ATOM 1728 N N . ALA B 1 103 ? 29.846 -4.865 -22.867 1.00 31.43 222 ALA B N 1
ATOM 1729 C CA . ALA B 1 103 ? 29.588 -6.150 -22.232 1.00 32.08 222 ALA B CA 1
ATOM 1730 C C . ALA B 1 103 ? 28.423 -6.011 -21.251 1.00 32.70 222 ALA B C 1
ATOM 1731 O O . ALA B 1 103 ? 27.541 -6.873 -21.196 1.00 34.45 222 ALA B O 1
ATOM 1733 N N . LEU B 1 104 ? 28.419 -4.923 -20.481 1.00 32.18 223 LEU B N 1
ATOM 1734 C CA . LEU B 1 104 ? 27.359 -4.689 -19.506 1.00 30.74 223 LEU B CA 1
ATOM 1735 C C . LEU B 1 104 ? 25.990 -4.697 -20.149 1.00 30.65 223 LEU B C 1
ATOM 1736 O O . LEU B 1 104 ? 25.079 -5.386 -19.689 1.00 31.11 223 LEU B O 1
ATOM 1741 N N . HIS B 1 105 ? 25.847 -3.916 -21.211 1.00 30.67 224 HIS B N 1
ATOM 1742 C CA . HIS B 1 105 ? 24.578 -3.812 -21.913 1.00 32.18 224 HIS B CA 1
ATOM 1743 C C . HIS B 1 105 ? 24.126 -5.158 -22.469 1.00 32.39 224 HIS B C 1
ATOM 1744 O O . HIS B 1 105 ? 22.945 -5.491 -22.431 1.00 30.66 224 HIS B O 1
ATOM 1751 N N . LYS B 1 106 ? 25.070 -5.941 -22.970 1.00 33.43 225 LYS B N 1
ATOM 1752 C CA . LYS B 1 106 ? 24.725 -7.245 -23.505 1.00 37.13 225 LYS B CA 1
ATOM 1753 C C . LYS B 1 106 ? 24.259 -8.172 -22.381 1.00 37.01 225 LYS B C 1
ATOM 1754 O O . LYS B 1 106 ? 23.242 -8.856 -22.509 1.00 36.96 225 LYS B O 1
ATOM 1760 N N . TYR B 1 107 ? 24.996 -8.180 -21.275 1.00 35.45 226 TYR B N 1
ATOM 1761 C CA . TYR B 1 107 ? 24.649 -9.036 -20.145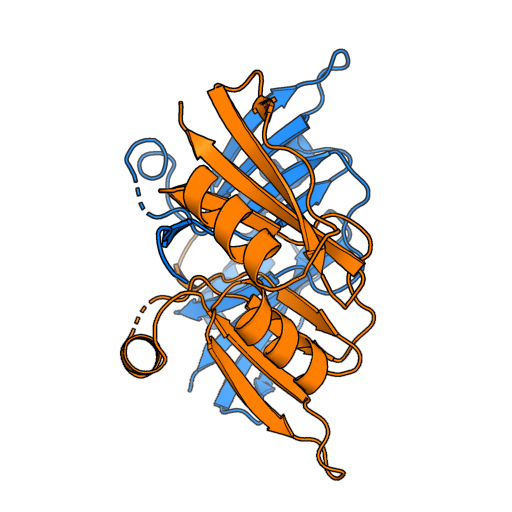 1.00 35.63 226 TYR B CA 1
ATOM 1762 C C . TYR B 1 107 ? 23.244 -8.745 -19.646 1.00 34.25 226 TYR B C 1
ATOM 1763 O O . TYR B 1 107 ? 22.420 -9.652 -19.527 1.00 34.21 226 TYR B O 1
ATOM 1772 N N . VAL B 1 108 ? 22.969 -7.477 -19.360 1.00 33.01 227 VAL B N 1
ATOM 1773 C CA . VAL B 1 108 ? 21.653 -7.095 -18.867 1.00 31.78 227 VAL B CA 1
ATOM 1774 C C . VAL B 1 108 ? 20.575 -7.500 -19.854 1.00 32.81 227 VAL B C 1
ATOM 1775 O O . VAL B 1 108 ? 19.544 -8.049 -19.467 1.00 33.20 227 VAL B O 1
ATOM 1779 N N . LYS B 1 109 ? 20.825 -7.243 -21.133 1.00 35.44 228 LYS B N 1
ATOM 1780 C CA . LYS B 1 109 ? 19.868 -7.583 -22.184 1.00 36.60 228 LYS B CA 1
ATOM 1781 C C . LYS B 1 109 ? 19.621 -9.096 -22.262 1.00 35.40 228 LYS B C 1
ATOM 1782 O O . LYS B 1 109 ? 18.478 -9.542 -22.324 1.00 31.56 228 LYS B O 1
ATOM 1788 N N . GLU B 1 110 ? 20.696 -9.879 -22.254 1.00 36.41 229 GLU B N 1
ATOM 1789 C CA . GLU B 1 110 ? 20.572 -11.335 -22.307 1.00 39.12 229 GLU B CA 1
ATOM 1790 C C . GLU B 1 110 ? 19.751 -11.854 -21.125 1.00 38.41 229 GLU B C 1
ATOM 1791 O O . GLU B 1 110 ? 18.981 -12.809 -21.266 1.00 38.61 229 GLU B O 1
ATOM 1797 N N . ASN B 1 111 ? 19.917 -11.227 -19.961 1.00 36.74 230 ASN B N 1
ATOM 1798 C CA . ASN B 1 111 ? 19.194 -11.654 -18.773 1.00 35.59 230 ASN B CA 1
ATOM 1799 C C . ASN B 1 111 ? 17.717 -11.282 -18.778 1.00 34.48 230 ASN B C 1
ATOM 1800 O O . ASN B 1 111 ? 17.007 -11.540 -17.803 1.00 34.14 230 ASN B O 1
ATOM 1805 N N . GLY B 1 112 ? 17.261 -10.682 -19.878 1.00 34.24 231 GLY B N 1
ATOM 1806 C CA . GLY B 1 112 ? 15.856 -10.333 -20.017 1.00 34.51 231 GLY B CA 1
ATOM 1807 C C . GLY B 1 112 ? 15.387 -8.948 -19.611 1.00 36.71 231 GLY B C 1
ATOM 1808 O O . GLY B 1 112 ? 14.239 -8.572 -19.888 1.00 37.30 231 GLY B O 1
ATOM 1809 N N . TRP B 1 113 ? 16.246 -8.177 -18.958 1.00 36.05 232 TRP B N 1
ATOM 1810 C CA . TRP B 1 113 ? 15.844 -6.840 -18.544 1.00 36.13 232 TRP B CA 1
ATOM 1811 C C . TRP B 1 113 ? 15.866 -5.890 -19.746 1.00 36.92 232 TRP B C 1
ATOM 1812 O O . TRP B 1 113 ? 16.887 -5.746 -20.414 1.00 37.62 232 TRP B O 1
ATOM 1823 N N . ASP B 1 114 ? 14.739 -5.248 -20.025 1.00 38.39 233 ASP B N 1
ATOM 1824 C CA . ASP B 1 114 ? 14.668 -4.333 -21.162 1.00 40.90 233 ASP B CA 1
ATOM 1825 C C . ASP B 1 114 ? 14.687 -2.860 -20.789 1.00 40.66 233 ASP B C 1
ATOM 1826 O O . ASP B 1 114 ? 14.772 -2.002 -21.668 1.00 40.45 233 ASP B O 1
ATOM 1831 N N . GLN B 1 115 ? 14.610 -2.564 -19.494 1.00 39.30 234 GLN B N 1
ATOM 1832 C CA . GLN B 1 115 ? 14.615 -1.178 -19.051 1.00 38.50 234 GLN B CA 1
ATOM 1833 C C . GLN B 1 115 ? 16.025 -0.635 -18.859 1.00 38.09 234 GLN B C 1
ATOM 1834 O O . GLN B 1 115 ? 16.431 -0.258 -17.756 1.00 38.48 234 GLN B O 1
ATOM 1840 N N . ILE B 1 116 ? 16.770 -0.624 -19.956 1.00 36.11 235 ILE B N 1
ATOM 1841 C CA . ILE B 1 116 ? 18.124 -0.109 -19.980 1.00 35.71 235 ILE B CA 1
ATOM 1842 C C . ILE B 1 116 ? 18.170 0.732 -21.245 1.00 35.75 235 ILE B C 1
ATOM 1843 O O . ILE B 1 116 ? 17.652 0.330 -22.280 1.00 34.70 235 ILE B O 1
ATOM 1848 N N . SER B 1 117 ? 18.772 1.910 -21.155 1.00 36.40 236 SER B N 1
ATOM 1849 C CA . SER B 1 117 ? 18.856 2.811 -22.295 1.00 35.23 236 SER B CA 1
ATOM 1850 C C . SER B 1 117 ? 19.951 2.370 -23.229 1.00 34.22 236 SER B C 1
ATOM 1851 O O . SER B 1 117 ? 20.775 1.538 -22.871 1.00 33.65 236 SER B O 1
ATOM 1854 N N . ASP B 1 118 ? 19.961 2.938 -24.429 1.00 34.70 237 ASP B N 1
ATOM 1855 C CA . ASP B 1 118 ? 21.016 2.629 -25.385 1.00 35.48 237 ASP B CA 1
ATOM 1856 C C . ASP B 1 118 ? 22.275 3.258 -24.826 1.00 33.67 237 ASP B C 1
ATOM 1857 O O . ASP B 1 118 ? 22.213 4.079 -23.914 1.00 33.10 237 ASP B O 1
ATOM 1862 N N . ILE B 1 119 ? 23.422 2.875 -25.356 1.00 31.81 238 ILE B N 1
ATOM 1863 C CA . ILE B 1 119 ? 24.656 3.480 -24.898 1.00 31.34 238 ILE B CA 1
ATOM 1864 C C . ILE B 1 119 ? 24.831 4.723 -25.771 1.00 32.92 238 ILE B C 1
ATOM 1865 O O . ILE B 1 119 ? 24.473 4.715 -26.948 1.00 33.91 238 ILE B O 1
ATOM 1870 N N . TYR B 1 120 ? 25.358 5.792 -25.194 1.00 33.46 239 TYR B N 1
ATOM 1871 C CA . TYR B 1 120 ? 25.567 7.023 -25.939 1.00 35.89 239 TYR B CA 1
ATOM 1872 C C . TYR B 1 120 ? 26.770 7.760 -25.361 1.00 36.03 239 TYR B C 1
ATOM 1873 O O . TYR B 1 120 ? 27.182 7.512 -24.224 1.00 35.78 239 TYR B O 1
ATOM 1882 N N . THR B 1 121 ? 27.340 8.653 -26.158 1.00 33.07 240 THR B N 1
ATOM 1883 C CA . THR B 1 121 ? 28.507 9.403 -25.745 1.00 32.61 240 THR B CA 1
ATOM 1884 C C . THR B 1 121 ? 28.161 10.740 -25.091 1.00 33.78 240 THR B C 1
ATOM 1885 O O . THR B 1 121 ? 27.364 11.520 -25.608 1.00 32.72 240 THR B O 1
ATOM 1889 N N . GLN B 1 122 ? 28.766 10.988 -23.935 1.00 34.97 241 GLN B N 1
ATOM 1890 C CA . GLN B 1 122 ? 28.541 12.220 -23.200 1.00 36.43 241 GLN B CA 1
ATOM 1891 C C . GLN B 1 122 ? 29.583 13.257 -23.596 1.00 36.70 241 GLN B C 1
ATOM 1892 O O . GLN B 1 122 ? 30.716 12.919 -23.933 1.00 36.32 241 GLN B O 1
ATOM 1898 N N . PRO B 1 123 ? 29.199 14.539 -23.576 1.00 37.23 242 PRO B N 1
ATOM 1899 C CA . PRO B 1 123 ? 30.097 15.644 -23.930 1.00 36.82 242 PRO B CA 1
ATOM 1900 C C . PRO B 1 123 ? 31.352 15.677 -23.059 1.00 37.76 242 PRO B C 1
ATOM 1901 O O . PRO B 1 123 ? 32.397 16.165 -23.486 1.00 36.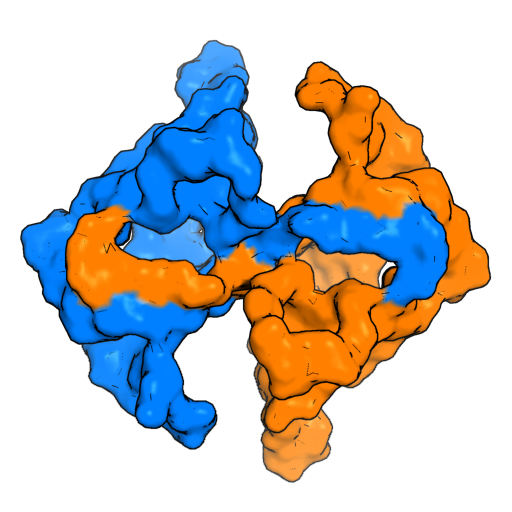58 242 PRO B O 1
ATOM 1905 N N . TRP B 1 124 ? 31.255 15.154 -21.841 1.00 37.24 243 TRP B N 1
ATOM 1906 C CA . TRP B 1 124 ? 32.405 15.175 -20.954 1.00 37.51 243 TRP B CA 1
ATOM 1907 C C . TRP B 1 124 ? 33.424 14.065 -21.202 1.00 38.20 243 TRP B C 1
ATOM 1908 O O . TRP B 1 124 ? 34.337 13.867 -20.400 1.00 39.44 243 TRP B O 1
ATOM 1919 N N . GLY B 1 125 ? 33.268 13.340 -22.309 1.00 37.66 244 GLY B N 1
ATOM 1920 C CA . GLY B 1 125 ? 34.225 12.296 -22.654 1.00 36.59 244 GLY B CA 1
ATOM 1921 C C . GLY B 1 125 ? 34.018 10.865 -22.187 1.00 35.94 244 GLY B C 1
ATOM 1922 O O . GLY B 1 125 ? 34.978 10.177 -21.835 1.00 36.01 244 GLY B O 1
ATOM 1923 N N . ALA B 1 126 ? 32.783 10.387 -22.201 1.00 34.33 245 ALA B N 1
ATOM 1924 C CA . ALA B 1 126 ? 32.534 9.018 -21.769 1.00 32.31 245 ALA B CA 1
ATOM 1925 C C . ALA B 1 126 ? 31.269 8.436 -22.387 1.00 30.85 245 ALA B C 1
ATOM 1926 O O . ALA B 1 126 ? 30.365 9.161 -22.798 1.00 29.09 245 ALA B O 1
ATOM 1928 N N . ARG B 1 127 ? 31.222 7.115 -22.465 1.00 29.90 246 ARG B N 1
ATOM 1929 C CA . ARG B 1 127 ? 30.048 6.443 -22.995 1.00 30.70 246 ARG B CA 1
ATOM 1930 C C . ARG B 1 127 ? 29.232 6.069 -21.774 1.00 29.75 246 ARG B C 1
ATOM 1931 O O . ARG B 1 127 ? 29.766 5.547 -20.796 1.00 28.64 246 ARG B O 1
ATOM 1939 N N . GLU B 1 128 ? 27.938 6.348 -21.840 1.00 30.25 247 GLU B N 1
ATOM 1940 C CA . GLU B 1 128 ? 27.040 6.087 -20.735 1.00 29.76 247 GLU B CA 1
ATOM 1941 C C . GLU B 1 128 ? 25.783 5.348 -21.180 1.00 30.02 247 GLU B C 1
ATOM 1942 O O . GLU B 1 128 ? 25.476 5.258 -22.367 1.00 27.18 247 GLU B O 1
ATOM 1948 N N . CYS B 1 129 ? 25.069 4.813 -20.200 1.00 29.32 248 CYS B N 1
ATOM 1949 C CA . CYS B 1 129 ? 23.801 4.141 -20.421 1.00 31.21 248 CYS B CA 1
ATOM 1950 C C . CYS B 1 129 ? 23.288 4.037 -19.000 1.00 30.36 248 CYS B C 1
ATOM 1951 O O . CYS B 1 129 ? 24.085 3.961 -18.068 1.00 32.01 248 CYS B O 1
ATOM 1954 N N . SER B 1 130 ? 21.977 4.068 -18.815 1.00 29.63 249 SER B N 1
ATOM 1955 C CA . SER B 1 130 ? 21.429 3.991 -17.468 1.00 30.99 249 SER B CA 1
ATOM 1956 C C . SER B 1 130 ? 20.393 2.884 -17.360 1.00 31.81 249 SER B C 1
ATOM 1957 O O . SER B 1 130 ? 19.759 2.515 -18.349 1.00 34.24 249 SER B O 1
ATOM 1960 N N . ILE B 1 131 ? 20.222 2.357 -16.154 1.00 31.63 250 ILE B N 1
ATOM 1961 C CA . ILE B 1 131 ? 19.280 1.268 -15.926 1.00 31.02 250 ILE B CA 1
ATOM 1962 C C . ILE B 1 131 ? 18.319 1.584 -14.794 1.00 30.06 250 ILE B C 1
ATOM 1963 O O . ILE B 1 131 ? 18.690 2.208 -13.799 1.00 30.87 250 ILE B O 1
ATOM 1968 N N . THR B 1 132 ? 17.076 1.157 -14.963 1.00 29.26 251 THR B N 1
ATOM 1969 C CA . THR B 1 132 ? 16.046 1.334 -13.956 1.00 29.88 251 THR B CA 1
ATOM 1970 C C . THR B 1 132 ? 16.032 0.004 -13.191 1.00 31.12 251 THR B C 1
ATOM 1971 O O . THR B 1 132 ? 16.054 -1.055 -13.815 1.00 32.39 251 THR B O 1
ATOM 1975 N N . THR B 1 133 ? 16.023 0.051 -11.859 1.00 32.04 252 THR B N 1
ATOM 1976 C CA . THR B 1 133 ? 16.021 -1.178 -11.056 1.00 32.85 252 THR B CA 1
ATOM 1977 C C . THR B 1 133 ? 14.600 -1.684 -10.864 1.00 34.18 252 THR B C 1
ATOM 1978 O O . THR B 1 133 ? 13.655 -1.125 -11.424 1.00 35.29 252 THR B O 1
ATOM 1982 N N . THR B 1 134 ? 14.446 -2.743 -10.073 1.00 35.00 253 THR B N 1
ATOM 1983 C CA . THR B 1 134 ? 13.113 -3.287 -9.808 1.00 36.41 253 THR B CA 1
ATOM 1984 C C . THR B 1 134 ? 12.381 -2.262 -8.958 1.00 36.10 253 THR B C 1
ATOM 1985 O O . THR B 1 134 ? 11.170 -2.089 -9.072 1.00 36.88 253 THR B O 1
ATOM 1989 N N . ASP B 1 135 ? 13.142 -1.592 -8.102 1.00 35.12 254 ASP B N 1
ATOM 1990 C CA . ASP B 1 135 ? 12.601 -0.597 -7.200 1.00 34.56 254 ASP B CA 1
ATOM 1991 C C . ASP B 1 135 ? 12.332 0.730 -7.900 1.00 33.72 254 ASP B C 1
ATOM 1992 O O . ASP B 1 135 ? 11.789 1.657 -7.304 1.00 31.86 254 ASP B O 1
ATOM 1997 N N . GLY B 1 136 ? 12.715 0.811 -9.172 1.00 34.10 255 GLY B N 1
ATOM 1998 C CA . GLY B 1 136 ? 12.470 2.017 -9.943 1.00 35.04 255 GLY B CA 1
ATOM 1999 C C . GLY B 1 136 ? 13.532 3.102 -10.001 1.00 34.57 255 GLY B C 1
ATOM 2000 O O . GLY B 1 136 ? 13.358 4.082 -10.722 1.00 34.41 255 GLY B O 1
ATOM 2001 N N . CYS B 1 137 ? 14.623 2.955 -9.258 1.00 33.26 256 CYS B N 1
ATOM 2002 C CA . CYS B 1 137 ? 15.669 3.973 -9.292 1.00 32.93 256 CYS B CA 1
ATOM 2003 C C . CYS B 1 137 ? 16.520 3.873 -10.545 1.00 30.56 256 CYS B C 1
ATOM 2004 O O . CYS B 1 137 ? 16.542 2.845 -11.230 1.00 30.38 256 CYS B O 1
ATOM 2007 N N . ILE B 1 138 ? 17.234 4.951 -10.832 1.00 27.90 257 ILE B N 1
ATOM 2008 C CA . ILE B 1 138 ? 18.104 4.984 -11.986 1.00 24.88 257 ILE B CA 1
ATOM 2009 C C . ILE B 1 138 ? 19.553 4.792 -11.561 1.00 24.36 257 ILE B C 1
ATOM 2010 O O . ILE B 1 138 ? 20.030 5.447 -10.643 1.00 22.31 257 ILE B O 1
ATOM 2015 N N . LEU B 1 139 ? 20.243 3.877 -12.230 1.00 24.18 258 LEU B N 1
ATOM 2016 C CA . LEU B 1 139 ? 21.651 3.639 -11.976 1.00 24.68 258 LEU B CA 1
ATOM 2017 C C . LEU B 1 139 ? 22.358 4.086 -13.250 1.00 26.30 258 LEU B C 1
ATOM 2018 O O . LEU B 1 139 ? 22.034 3.622 -14.342 1.00 26.90 258 LEU B O 1
ATOM 2023 N N . ARG B 1 140 ? 23.310 5.001 -13.116 1.00 27.84 259 ARG B N 1
ATOM 2024 C CA . ARG B 1 140 ? 24.056 5.487 -14.272 1.00 28.75 259 ARG B CA 1
ATOM 2025 C C . ARG B 1 140 ? 25.432 4.833 -14.334 1.00 28.14 259 ARG B C 1
ATOM 2026 O O . ARG B 1 140 ? 26.174 4.861 -13.360 1.00 28.38 259 ARG B O 1
ATOM 2034 N N . PHE B 1 141 ? 25.771 4.261 -15.485 1.00 28.10 260 PHE B N 1
ATOM 2035 C CA . PHE B 1 141 ? 27.067 3.602 -15.684 1.00 29.17 260 PHE B CA 1
ATOM 2036 C C . PHE B 1 141 ? 27.853 4.370 -16.738 1.00 30.51 260 PHE B C 1
ATOM 2037 O O . PHE B 1 141 ? 27.272 4.899 -17.675 1.00 32.62 260 PHE B O 1
ATOM 2045 N N . PHE B 1 142 ? 29.169 4.441 -16.600 1.00 30.99 261 PHE B N 1
ATOM 2046 C CA . PHE B 1 142 ? 29.946 5.141 -17.605 1.00 31.71 261 PHE B CA 1
ATOM 2047 C C . PHE B 1 142 ? 31.372 4.639 -17.714 1.00 33.46 261 PHE B C 1
ATOM 2048 O O . PHE B 1 142 ? 31.929 4.080 -16.766 1.00 33.57 261 PHE B O 1
ATOM 2056 N N . GLU B 1 143 ? 31.949 4.838 -18.894 1.00 34.28 262 GLU B N 1
ATOM 2057 C CA . GLU B 1 143 ? 33.310 4.417 -19.185 1.00 36.74 262 GLU B CA 1
ATOM 2058 C C . GLU B 1 143 ? 34.004 5.530 -19.975 1.00 37.72 262 GLU B C 1
ATOM 2059 O O . GLU B 1 143 ? 33.499 6.003 -20.992 1.00 36.51 262 GLU B O 1
ATOM 2065 N N . SER B 1 144 ? 35.162 5.958 -19.495 1.00 39.72 263 SER B N 1
ATOM 2066 C CA . SER B 1 144 ? 35.897 7.025 -20.156 1.00 43.88 263 SER B CA 1
ATOM 2067 C C . SER B 1 144 ? 36.333 6.664 -21.575 1.00 45.10 263 SER B C 1
ATOM 2068 O O . SER B 1 144 ? 36.734 5.539 -21.850 1.00 44.54 263 SER B O 1
ATOM 2071 N N . ILE B 1 145 ? 36.232 7.638 -22.474 1.00 47.68 264 ILE B N 1
ATOM 2072 C CA . ILE B 1 145 ? 36.628 7.471 -23.868 1.00 49.26 264 ILE B CA 1
ATOM 2073 C C . ILE B 1 145 ? 38.147 7.576 -23.976 1.00 50.09 264 ILE B C 1
ATOM 2074 O O . ILE B 1 145 ? 38.770 6.657 -24.551 1.00 51.59 264 ILE B O 1
#